Protein AF-A0A7S2C6U9-F1 (afdb_monomer_lite)

Foldseek 3Di:
DDDDDDDDDPPPPDPDPPQQQWFQFPPRAIERCVDPLVVVLLVQLCVLLVVLVVVLVVQQPDDPPGDRDDPPVSLLVSLLSSLLSSLVSFQAAEQADDPVQVPPPDDDDDDDDPDDVVNGRDSPDPPVQDDDRYLSSNRHHHYDHQRSVQRSSCVSCVVCCVVSQWFWFWWAAPVNRHIWIWIQHPPVRWIFTQGRNQQNVVCVVDPPHRSSVNRGPTPCRLLPPDDCPDPDDDHPDIDGPDPDTRDRDRDDPPPDDPDDD

Structure (mmCIF, N/CA/C/O backbone):
data_AF-A0A7S2C6U9-F1
#
_entry.id   AF-A0A7S2C6U9-F1
#
loop_
_atom_site.group_PDB
_atom_site.id
_atom_site.type_symbol
_atom_site.label_atom_id
_atom_site.label_alt_id
_atom_site.label_comp_id
_atom_site.label_asym_id
_atom_site.label_entity_id
_atom_site.label_seq_id
_atom_site.pdbx_PDB_ins_code
_atom_site.Cartn_x
_atom_site.Cartn_y
_atom_site.Cartn_z
_atom_site.occupancy
_atom_site.B_iso_or_equiv
_atom_site.auth_seq_id
_atom_site.auth_comp_id
_atom_site.auth_asym_id
_atom_site.auth_atom_id
_atom_site.pdbx_PDB_model_num
ATOM 1 N N . GLY A 1 1 ? -32.835 -46.481 -51.415 1.00 43.47 1 GLY A N 1
ATOM 2 C CA . GLY A 1 1 ? -33.484 -45.190 -51.124 1.00 43.47 1 GLY A CA 1
ATOM 3 C C . GLY A 1 1 ? -32.936 -44.686 -49.814 1.00 43.47 1 GLY A C 1
ATOM 4 O O . GLY A 1 1 ? -33.051 -45.399 -48.829 1.00 43.47 1 GLY A O 1
ATOM 5 N N . ALA A 1 2 ? -32.237 -43.553 -49.842 1.00 39.59 2 ALA A N 1
ATOM 6 C CA . ALA A 1 2 ? -31.520 -42.984 -48.706 1.00 39.59 2 ALA A CA 1
ATOM 7 C C . ALA A 1 2 ? -32.486 -42.375 -47.675 1.00 39.59 2 ALA A C 1
ATOM 9 O O . ALA A 1 2 ? -33.413 -41.658 -48.048 1.00 39.59 2 ALA A O 1
ATOM 10 N N . GLY A 1 3 ? -32.261 -42.677 -46.394 1.00 36.94 3 GLY A N 1
ATOM 11 C CA . GLY A 1 3 ? -32.979 -42.093 -45.263 1.00 36.94 3 GLY A CA 1
ATOM 12 C C . GLY A 1 3 ? -32.295 -40.815 -44.781 1.00 36.94 3 GLY A C 1
ATOM 13 O O . GLY A 1 3 ? -31.098 -40.815 -44.503 1.00 36.94 3 GLY A O 1
ATOM 14 N N . ALA A 1 4 ? -33.064 -39.732 -44.695 1.00 43.06 4 ALA A N 1
ATOM 15 C CA . ALA A 1 4 ? -32.639 -38.446 -44.163 1.00 43.06 4 ALA A CA 1
ATOM 16 C C . ALA A 1 4 ? -32.676 -38.469 -42.625 1.00 43.06 4 ALA A C 1
ATOM 18 O O . ALA A 1 4 ? -33.746 -38.530 -42.023 1.00 43.06 4 ALA A O 1
ATOM 19 N N . GLY A 1 5 ? -31.502 -38.423 -41.991 1.00 40.38 5 GLY A N 1
ATOM 20 C CA . GLY A 1 5 ? -31.351 -38.177 -40.558 1.00 40.38 5 GLY A CA 1
ATOM 21 C C . GLY A 1 5 ? -31.143 -36.687 -40.305 1.00 40.38 5 GLY A C 1
ATOM 22 O O . GLY A 1 5 ? -30.096 -36.143 -40.647 1.00 40.38 5 GLY A O 1
ATOM 23 N N . ALA A 1 6 ? -32.140 -36.023 -39.723 1.00 43.72 6 ALA A N 1
ATOM 24 C CA . ALA A 1 6 ? -32.039 -34.639 -39.278 1.00 43.72 6 ALA A CA 1
ATOM 25 C C . ALA A 1 6 ? -31.134 -34.561 -38.035 1.00 43.72 6 ALA A C 1
ATOM 27 O O . ALA A 1 6 ? -31.508 -34.995 -36.946 1.00 43.72 6 ALA A O 1
ATOM 28 N N . GLY A 1 7 ? -29.925 -34.028 -38.213 1.00 41.66 7 GLY A N 1
ATOM 29 C CA . GLY A 1 7 ? -28.995 -33.739 -37.128 1.00 41.66 7 GLY A CA 1
ATOM 30 C C . GLY A 1 7 ? -29.477 -32.547 -36.304 1.00 41.66 7 GLY A C 1
ATOM 31 O O . GLY A 1 7 ? -29.535 -31.422 -36.794 1.00 41.66 7 GLY A O 1
ATOM 32 N N . VAL A 1 8 ? -29.810 -32.793 -35.038 1.00 45.44 8 VAL A N 1
ATOM 33 C CA . VAL A 1 8 ? -30.068 -31.748 -34.044 1.00 45.44 8 VAL A CA 1
ATOM 34 C C . VAL A 1 8 ? -28.729 -31.112 -33.672 1.00 45.44 8 VAL A C 1
ATOM 36 O O . VAL A 1 8 ? -27.960 -31.658 -32.882 1.00 45.44 8 VAL A O 1
ATOM 39 N N . GLY A 1 9 ? -28.438 -29.955 -34.266 1.00 42.75 9 GLY A N 1
ATOM 40 C CA . GLY A 1 9 ? -27.316 -29.109 -33.879 1.00 42.75 9 GLY A CA 1
ATOM 41 C C . GLY A 1 9 ? -27.525 -28.574 -32.464 1.00 42.75 9 GLY A C 1
ATOM 42 O O . GLY A 1 9 ? -28.286 -27.633 -32.249 1.00 42.75 9 GLY A O 1
ATOM 43 N N . ARG A 1 10 ? -26.847 -29.172 -31.480 1.00 45.75 10 ARG A N 1
ATOM 44 C CA . ARG A 1 10 ? -26.672 -28.566 -30.157 1.00 45.75 10 ARG A CA 1
ATOM 45 C C . ARG A 1 10 ? -25.744 -27.364 -30.309 1.00 45.75 10 ARG A C 1
ATOM 47 O O . ARG A 1 10 ? -24.528 -27.502 -30.257 1.00 45.75 10 ARG A O 1
ATOM 54 N N . SER A 1 11 ? -26.335 -26.189 -30.497 1.00 47.66 11 SER A N 1
ATOM 55 C CA . SER A 1 11 ? -25.640 -24.920 -30.313 1.00 47.66 11 SER A CA 1
ATOM 56 C C . SER A 1 11 ? -25.254 -24.825 -28.838 1.00 47.66 11 SER A C 1
ATOM 58 O O . SER A 1 11 ? -26.116 -24.644 -27.975 1.00 47.66 11 SER A O 1
ATOM 60 N N . SER A 1 12 ? -23.971 -25.015 -28.531 1.00 49.53 12 SER A N 1
ATOM 61 C CA . SER A 1 12 ? -23.402 -24.748 -27.213 1.00 49.53 12 SER A CA 1
ATOM 62 C C . SER A 1 12 ? -23.520 -23.251 -26.948 1.00 49.53 12 SER A C 1
ATOM 64 O O . SER A 1 12 ? -22.661 -22.464 -27.339 1.00 49.53 12 SER A O 1
ATOM 66 N N . LYS A 1 13 ? -24.643 -22.852 -26.347 1.00 49.12 13 LYS A N 1
ATOM 67 C CA . LYS A 1 13 ? -24.849 -21.521 -25.783 1.00 49.12 13 LYS A CA 1
ATOM 68 C C . LYS A 1 13 ? -23.707 -21.304 -24.791 1.00 49.12 13 LYS A C 1
ATOM 70 O O . LYS A 1 13 ? -23.636 -22.019 -23.792 1.00 49.12 13 LYS A O 1
ATOM 75 N N . GLY A 1 14 ? -22.778 -20.421 -25.156 1.00 48.50 14 GLY A N 1
ATOM 76 C CA . GLY A 1 14 ? -21.582 -20.122 -24.380 1.00 48.50 14 GLY A CA 1
ATOM 77 C C . GLY A 1 14 ? -21.959 -19.880 -22.928 1.00 48.50 14 GLY A C 1
ATOM 78 O O . GLY A 1 14 ? -22.879 -19.111 -22.645 1.00 48.50 14 GLY A O 1
ATOM 79 N N . MET A 1 15 ? -21.289 -20.593 -22.022 1.00 47.38 15 MET A N 1
ATOM 80 C CA . MET A 1 15 ? -21.273 -20.231 -20.611 1.00 47.38 15 MET A CA 1
ATOM 81 C C . MET A 1 15 ? -20.907 -18.752 -20.559 1.00 47.38 15 MET A C 1
ATOM 83 O O . MET A 1 15 ? -19.855 -18.378 -21.075 1.00 47.38 15 MET A O 1
ATOM 87 N N . GLY A 1 16 ? -21.834 -17.935 -20.051 1.00 49.06 16 GLY A N 1
ATOM 88 C CA . GLY A 1 16 ? -21.691 -16.488 -20.000 1.00 49.06 16 GLY A CA 1
ATOM 89 C C . GLY A 1 16 ? -20.312 -16.136 -19.473 1.00 49.06 16 GLY A C 1
ATOM 90 O O . GLY A 1 16 ? -19.909 -16.632 -18.418 1.00 49.06 16 GLY A O 1
ATOM 91 N N . GLN A 1 17 ? -19.578 -15.341 -20.248 1.00 54.25 17 GLN A N 1
ATOM 92 C CA . GLN A 1 17 ? -18.396 -14.662 -19.757 1.00 54.25 17 GLN A CA 1
ATOM 93 C C . GLN A 1 17 ? -18.889 -13.787 -18.608 1.00 54.25 17 GLN A C 1
ATOM 95 O O . GLN A 1 17 ? -19.481 -12.740 -18.826 1.00 54.25 17 GLN A O 1
ATOM 100 N N . SER A 1 18 ? -18.752 -14.292 -17.383 1.00 58.59 18 SER A N 1
ATOM 101 C CA . SER A 1 18 ? -18.741 -13.454 -16.194 1.00 58.59 18 SER A CA 1
ATOM 102 C C . SER A 1 18 ? -17.762 -12.338 -16.509 1.00 58.59 18 SER A C 1
ATOM 104 O O . SER A 1 18 ? -16.586 -12.641 -16.734 1.00 58.59 18 SER A O 1
ATOM 106 N N . GLU A 1 19 ? -18.251 -11.101 -16.599 1.00 65.50 19 GLU A N 1
ATOM 107 C CA . GLU A 1 19 ? -17.406 -9.916 -16.711 1.00 65.50 19 GLU A CA 1
ATOM 108 C C . GLU A 1 19 ? -16.300 -10.071 -15.665 1.00 65.50 19 GLU A C 1
ATOM 110 O O . GLU A 1 19 ? -16.567 -10.298 -14.480 1.00 65.50 19 GLU A O 1
ATOM 115 N N . ARG A 1 20 ? -15.048 -10.135 -16.123 1.00 72.38 20 ARG A N 1
ATOM 116 C CA . ARG A 1 20 ? -13.919 -10.222 -15.201 1.00 72.38 20 ARG A CA 1
ATOM 117 C C . ARG A 1 20 ? -13.846 -8.871 -14.513 1.00 72.38 20 ARG A C 1
ATOM 119 O O . ARG A 1 20 ? -13.705 -7.863 -15.186 1.00 72.38 20 ARG A O 1
ATOM 126 N N . GLU A 1 21 ? -13.946 -8.836 -13.194 1.00 81.06 21 GLU A N 1
ATOM 127 C CA . GLU A 1 21 ? -13.714 -7.602 -12.449 1.00 81.06 21 GLU A CA 1
ATOM 128 C C . GLU A 1 21 ? -12.203 -7.342 -12.396 1.00 81.06 21 GLU A C 1
ATOM 130 O O . GLU A 1 21 ? -11.457 -8.043 -11.705 1.00 81.06 21 GLU A O 1
ATOM 135 N N . VAL A 1 22 ? -11.740 -6.352 -13.161 1.00 88.06 22 VAL A N 1
ATOM 136 C CA . VAL A 1 22 ? -10.345 -5.899 -13.161 1.00 88.06 22 VAL A CA 1
ATOM 137 C C . VAL A 1 22 ? -10.284 -4.535 -12.492 1.00 88.06 22 VAL A C 1
ATOM 139 O O . VAL A 1 22 ? -10.970 -3.601 -12.893 1.00 88.06 22 VAL A O 1
ATOM 142 N N . LEU A 1 23 ? -9.446 -4.407 -11.465 1.00 89.56 23 LEU A N 1
ATOM 143 C CA . LEU A 1 23 ? -9.174 -3.119 -10.839 1.00 89.56 23 LEU A CA 1
ATOM 144 C C . LEU A 1 23 ? -8.134 -2.366 -11.673 1.00 89.56 23 LEU A C 1
ATOM 146 O O . LEU A 1 23 ? -6.997 -2.823 -11.807 1.00 89.56 23 LEU A O 1
ATOM 150 N N . HIS A 1 24 ? -8.524 -1.207 -12.197 1.00 89.25 24 HIS A N 1
ATOM 151 C CA . HIS A 1 24 ? -7.627 -0.277 -12.873 1.00 89.25 24 HIS A CA 1
ATOM 152 C C . HIS A 1 24 ? -7.017 0.678 -11.846 1.00 89.25 24 HIS A C 1
ATOM 154 O O . HIS A 1 24 ? -7.718 1.342 -11.085 1.00 89.25 24 HIS A O 1
ATOM 160 N N . LEU A 1 25 ? -5.693 0.706 -11.814 1.00 90.50 25 LEU A N 1
ATOM 161 C CA . LEU A 1 25 ? -4.882 1.508 -10.913 1.00 90.50 25 LEU A CA 1
ATOM 162 C C . LEU A 1 25 ? -4.157 2.589 -11.725 1.00 90.50 25 LEU A C 1
ATOM 164 O O . LEU A 1 25 ? -4.149 2.581 -12.958 1.00 90.50 25 LEU A O 1
ATOM 168 N N . GLU A 1 26 ? -3.512 3.516 -11.023 1.00 87.38 26 GLU A N 1
ATOM 169 C CA . GLU A 1 26 ? -2.694 4.547 -11.663 1.00 87.38 26 GLU A CA 1
ATOM 170 C C . GLU A 1 26 ? -1.563 3.938 -12.507 1.00 87.38 26 GLU A C 1
ATOM 172 O O . GLU A 1 26 ? -1.123 2.808 -12.259 1.00 87.38 26 GLU A O 1
ATOM 177 N N . ASP A 1 27 ? -1.069 4.710 -13.480 1.00 84.12 27 ASP A N 1
ATOM 178 C CA . ASP A 1 27 ? -0.007 4.304 -14.424 1.00 84.12 27 ASP A CA 1
ATOM 179 C C . ASP A 1 27 ? -0.418 3.136 -15.349 1.00 84.12 27 ASP A C 1
ATOM 181 O O . ASP A 1 27 ? 0.421 2.412 -15.881 1.00 84.12 27 ASP A O 1
ATOM 185 N N . GLY A 1 28 ? -1.730 2.929 -15.529 1.00 88.38 28 GLY A N 1
ATOM 186 C CA . GLY A 1 28 ? -2.282 1.867 -16.375 1.00 88.38 28 GLY A CA 1
ATOM 187 C C . GLY A 1 28 ? -2.118 0.460 -15.799 1.00 88.38 28 GLY A C 1
ATOM 188 O O . GLY A 1 28 ? -2.344 -0.512 -16.514 1.00 88.38 28 GLY A O 1
ATOM 189 N N . ILE A 1 29 ? -1.731 0.343 -14.525 1.00 93.44 29 ILE A N 1
ATOM 190 C CA . ILE A 1 29 ? -1.573 -0.935 -13.833 1.00 93.44 29 ILE A CA 1
ATOM 191 C C . ILE A 1 29 ? -2.945 -1.572 -13.597 1.00 93.44 29 ILE A C 1
ATOM 193 O O . ILE A 1 29 ? -3.901 -0.908 -13.206 1.00 93.44 29 ILE A O 1
ATOM 197 N N . LYS A 1 30 ? -3.042 -2.882 -13.808 1.00 94.25 30 LYS A N 1
ATOM 198 C CA . LYS A 1 30 ? -4.277 -3.659 -13.712 1.00 94.25 30 LYS A CA 1
ATOM 199 C C . LYS A 1 30 ? -4.114 -4.790 -12.709 1.00 94.25 30 LYS A C 1
ATOM 201 O O . LYS A 1 30 ? -3.086 -5.470 -12.674 1.00 94.25 30 LYS A O 1
ATOM 206 N N . LEU A 1 31 ? -5.149 -5.025 -11.910 1.00 95.00 31 LEU A N 1
ATOM 207 C CA . LEU A 1 31 ? -5.221 -6.154 -10.988 1.00 95.00 31 LEU A CA 1
ATOM 208 C C . LEU A 1 31 ? -6.495 -6.962 -11.243 1.00 95.00 31 LEU A C 1
ATOM 210 O O . LEU A 1 31 ? -7.589 -6.569 -10.848 1.00 95.00 31 LEU A O 1
ATOM 214 N N . ASP A 1 32 ? -6.334 -8.117 -11.888 1.00 94.00 32 ASP A N 1
ATOM 215 C CA . ASP A 1 32 ? -7.390 -9.119 -12.042 1.00 94.00 32 ASP A CA 1
ATOM 216 C C . ASP A 1 32 ? -7.413 -10.039 -10.812 1.00 94.00 32 ASP A C 1
ATOM 218 O O . ASP A 1 32 ? -6.590 -10.958 -10.687 1.00 94.00 32 ASP A O 1
ATOM 222 N N . TYR A 1 33 ? -8.373 -9.816 -9.909 1.00 94.00 33 TYR A N 1
ATOM 223 C CA . TYR A 1 33 ? -8.550 -10.637 -8.705 1.00 94.00 33 TYR A CA 1
ATOM 224 C C . TYR A 1 33 ? -9.009 -12.069 -9.000 1.00 94.00 33 TYR A C 1
ATOM 226 O O . TYR A 1 33 ? -8.907 -12.930 -8.125 1.00 94.00 33 TYR A O 1
ATOM 234 N N . SER A 1 34 ? -9.485 -12.367 -10.213 1.00 93.19 34 SER A N 1
ATOM 235 C CA . SER A 1 34 ? -9.817 -13.735 -10.620 1.00 93.19 34 SER A CA 1
ATOM 236 C C . SER A 1 34 ? -8.570 -14.552 -10.988 1.00 93.19 34 SER A C 1
ATOM 238 O O . SER A 1 34 ? -8.585 -15.792 -10.924 1.00 93.19 34 SER A O 1
ATOM 240 N N . SER A 1 35 ? -7.454 -13.882 -11.303 1.00 95.06 35 SER A N 1
ATOM 241 C CA . SER A 1 35 ? -6.209 -14.552 -11.671 1.00 95.06 35 SER A CA 1
ATOM 242 C C . SER A 1 35 ? -5.687 -15.433 -10.517 1.00 95.06 35 SER A C 1
ATOM 244 O O . SER A 1 35 ? -5.765 -15.060 -9.340 1.00 95.06 35 SER A O 1
ATOM 246 N N . PRO A 1 36 ? -5.153 -16.642 -10.793 1.00 96.75 36 PRO A N 1
ATOM 247 C CA . PRO A 1 36 ? -4.578 -17.495 -9.748 1.00 96.75 36 PRO A CA 1
ATOM 248 C C . PRO A 1 36 ? -3.475 -16.800 -8.939 1.00 96.75 36 PRO A C 1
ATOM 250 O O . PRO A 1 36 ? -3.374 -17.011 -7.732 1.00 96.75 36 PRO A O 1
ATOM 253 N N . LEU A 1 37 ? -2.684 -15.947 -9.593 1.00 96.75 37 LEU A N 1
ATOM 254 C CA . LEU A 1 37 ? -1.572 -15.238 -8.970 1.00 96.75 37 LEU A CA 1
ATOM 255 C C . LEU A 1 37 ? -2.052 -14.155 -7.998 1.00 96.75 37 LEU A C 1
ATOM 257 O O . LEU A 1 37 ? -1.587 -14.120 -6.857 1.00 96.75 37 LEU A O 1
ATOM 261 N N . ALA A 1 38 ? -3.026 -13.330 -8.408 1.00 96.81 38 ALA A N 1
ATOM 262 C CA . ALA A 1 38 ? -3.624 -12.331 -7.525 1.00 96.81 38 ALA A CA 1
ATOM 263 C C . ALA A 1 38 ? -4.275 -12.994 -6.310 1.00 96.81 38 ALA A C 1
ATOM 265 O O . ALA A 1 38 ? -4.024 -12.575 -5.185 1.00 96.81 38 ALA A O 1
ATOM 266 N N . ARG A 1 39 ? -5.034 -14.083 -6.507 1.00 97.38 39 ARG A N 1
ATOM 267 C CA . ARG A 1 39 ? -5.657 -14.830 -5.398 1.00 97.38 39 ARG A CA 1
ATOM 268 C C . ARG A 1 39 ? -4.632 -15.404 -4.432 1.00 97.38 39 ARG A C 1
ATOM 270 O O . ARG A 1 39 ? -4.820 -15.300 -3.223 1.00 97.38 39 ARG A O 1
ATOM 277 N N . ALA A 1 40 ? -3.542 -15.974 -4.944 1.00 98.25 40 ALA A N 1
ATOM 278 C CA . ALA A 1 40 ? -2.468 -16.485 -4.101 1.00 98.25 40 ALA A CA 1
ATOM 279 C C . ALA A 1 40 ? -1.834 -15.368 -3.255 1.00 98.25 40 ALA A C 1
ATOM 281 O O . ALA A 1 40 ? -1.609 -15.559 -2.060 1.00 98.25 40 ALA A O 1
ATOM 282 N N . LYS A 1 41 ? -1.598 -14.187 -3.841 1.00 98.06 41 LYS A N 1
ATOM 283 C CA . LYS A 1 41 ? -1.059 -13.032 -3.112 1.00 98.06 41 LYS A CA 1
ATOM 284 C C . LYS A 1 41 ? -2.052 -12.422 -2.126 1.00 98.06 41 LYS A C 1
ATOM 286 O O . LYS A 1 41 ? -1.676 -12.161 -0.988 1.00 98.06 41 LYS A O 1
ATOM 291 N N . MET A 1 42 ? -3.321 -12.296 -2.500 1.00 98.06 42 MET A N 1
ATOM 292 C CA . MET A 1 42 ? -4.385 -11.866 -1.592 1.00 98.06 42 MET A CA 1
ATOM 293 C C . MET A 1 42 ? -4.535 -12.810 -0.398 1.00 98.06 42 MET A C 1
ATOM 295 O O . MET A 1 42 ? -4.695 -12.343 0.726 1.00 98.06 42 MET A O 1
ATOM 299 N N . LEU A 1 43 ? -4.419 -14.126 -0.611 1.00 98.44 43 LEU A N 1
ATOM 300 C CA . LEU A 1 43 ? -4.431 -15.107 0.472 1.00 98.44 43 LEU A CA 1
ATOM 301 C C . LEU A 1 43 ? -3.235 -14.925 1.417 1.00 98.44 43 LEU A C 1
ATOM 303 O O . LEU A 1 43 ? -3.418 -14.974 2.630 1.00 98.44 43 LEU A O 1
ATOM 307 N N . GLN A 1 44 ? -2.031 -14.677 0.887 1.00 98.56 44 GLN A N 1
ATOM 308 C CA . GLN A 1 44 ? -0.860 -14.357 1.716 1.00 98.56 44 GLN A CA 1
ATOM 309 C C . GLN A 1 44 ? -1.115 -13.114 2.581 1.00 98.56 44 GLN A C 1
ATOM 311 O O . GLN A 1 44 ? -0.892 -13.168 3.789 1.00 98.56 44 GLN A O 1
ATOM 316 N N . CYS A 1 45 ? -1.646 -12.038 1.988 1.00 98.50 45 CYS A N 1
ATOM 317 C CA . CYS A 1 45 ? -2.018 -10.825 2.719 1.00 98.50 45 CYS A CA 1
ATOM 318 C C . CYS A 1 45 ? -3.070 -11.109 3.802 1.00 98.50 45 CYS A C 1
ATOM 320 O O . CYS A 1 45 ? -2.899 -10.698 4.946 1.00 98.50 45 CYS A O 1
ATOM 322 N N . ALA A 1 46 ? -4.130 -11.852 3.474 1.00 98.19 46 ALA A N 1
ATOM 323 C CA . ALA A 1 46 ? -5.204 -12.171 4.412 1.00 98.19 46 ALA A CA 1
ATOM 324 C C . ALA A 1 46 ? -4.702 -12.989 5.613 1.00 98.19 46 ALA A C 1
ATOM 326 O O . ALA A 1 46 ? -5.050 -12.682 6.751 1.00 98.19 46 ALA A O 1
ATOM 327 N N . LEU A 1 47 ? -3.838 -13.982 5.375 1.00 98.44 47 LEU A N 1
ATOM 328 C CA . LEU A 1 47 ? -3.215 -14.774 6.440 1.00 98.44 47 LEU A CA 1
ATOM 329 C C . LEU A 1 47 ? -2.300 -13.927 7.336 1.00 98.44 47 LEU A C 1
ATOM 331 O O . LEU A 1 47 ? -2.234 -14.175 8.537 1.00 98.44 47 LEU A O 1
ATOM 335 N N . ALA A 1 48 ? -1.613 -12.929 6.775 1.00 98.25 48 ALA A N 1
ATOM 336 C CA . ALA A 1 48 ? -0.756 -12.026 7.540 1.00 98.25 48 ALA A CA 1
ATOM 337 C C . ALA A 1 48 ? -1.555 -10.997 8.363 1.00 98.25 48 ALA A C 1
ATOM 339 O O . ALA A 1 48 ? -1.144 -10.637 9.465 1.00 98.25 48 ALA A O 1
ATOM 340 N N . VAL A 1 49 ? -2.697 -10.536 7.846 1.00 97.62 49 VAL A N 1
ATOM 341 C CA . VAL A 1 49 ? -3.569 -9.549 8.504 1.00 97.62 49 VAL A CA 1
ATOM 342 C C . VAL A 1 49 ? -4.486 -10.187 9.553 1.00 97.62 49 VAL A C 1
ATOM 344 O O . VAL A 1 49 ? -4.775 -9.551 10.564 1.00 97.62 49 VAL A O 1
ATOM 347 N N . GLY A 1 50 ? -4.915 -11.439 9.361 1.00 96.69 50 GLY A N 1
ATOM 348 C CA . GLY A 1 50 ? -5.861 -12.139 10.243 1.00 96.69 50 GLY A CA 1
ATOM 349 C C . GLY A 1 50 ? -5.544 -12.028 11.744 1.00 96.69 50 GLY A C 1
ATOM 350 O O . GLY A 1 50 ? -6.382 -11.516 12.487 1.00 96.69 50 GLY A O 1
ATOM 351 N N . PRO A 1 51 ? -4.330 -12.391 12.202 1.00 96.56 51 PRO A N 1
ATOM 352 C CA . PRO A 1 51 ? -3.960 -12.293 13.618 1.00 96.56 51 PRO A CA 1
ATOM 353 C C . PRO A 1 51 ? -4.010 -10.865 14.187 1.00 96.56 51 PRO A C 1
ATOM 355 O O . PRO A 1 51 ? -4.280 -10.670 15.372 1.00 96.56 51 PRO A O 1
ATOM 358 N N . LEU A 1 52 ? -3.765 -9.848 13.353 1.00 95.00 52 LEU A N 1
ATOM 359 C CA . LEU A 1 52 ? -3.832 -8.442 13.764 1.00 95.00 52 LEU A CA 1
ATOM 360 C C . LEU A 1 52 ? -5.284 -8.011 14.006 1.00 95.00 52 LEU A C 1
ATOM 362 O O . LEU A 1 52 ? -5.570 -7.314 14.978 1.00 95.00 52 LEU A O 1
ATOM 366 N N . LEU A 1 53 ? -6.208 -8.472 13.161 1.00 90.38 53 LEU A N 1
ATOM 367 C CA . LEU A 1 53 ? -7.641 -8.232 13.332 1.00 90.38 53 LEU A CA 1
ATOM 368 C C . LEU A 1 53 ? -8.211 -8.975 14.545 1.00 90.38 53 LEU A C 1
ATOM 370 O O . LEU A 1 53 ? -9.028 -8.418 15.271 1.00 90.38 53 LEU A O 1
ATOM 374 N N . GLU A 1 54 ? -7.756 -10.198 14.814 1.00 90.19 54 GLU A N 1
ATOM 375 C CA . GLU A 1 54 ? -8.127 -10.920 16.039 1.00 90.19 54 GLU A CA 1
ATOM 376 C C . GLU A 1 54 ? -7.664 -10.168 17.293 1.00 90.19 54 GLU A C 1
ATOM 378 O O . GLU A 1 54 ? -8.431 -10.006 18.244 1.00 90.19 54 GLU A O 1
ATOM 383 N N . SER A 1 55 ? -6.439 -9.628 17.274 1.00 85.25 55 SER A N 1
ATOM 384 C CA . SER A 1 55 ? -5.949 -8.760 18.349 1.00 85.25 55 SER A CA 1
ATOM 385 C C . SER A 1 55 ? -6.829 -7.521 18.530 1.00 85.25 55 SER A C 1
ATOM 387 O O . SER A 1 55 ? -7.035 -7.086 19.663 1.00 85.25 55 SER A O 1
ATOM 389 N N . LEU A 1 56 ? -7.368 -6.965 17.441 1.00 80.19 56 LEU A N 1
ATOM 390 C CA . LEU A 1 56 ? -8.288 -5.832 17.499 1.00 80.19 56 LEU A CA 1
ATOM 391 C C . LEU A 1 56 ? -9.571 -6.194 18.247 1.00 80.19 56 LEU A C 1
ATOM 393 O O . LEU A 1 56 ? -9.965 -5.486 19.167 1.00 80.19 56 LEU A O 1
ATOM 397 N N . ILE A 1 57 ? -10.192 -7.314 17.871 1.00 81.25 57 ILE A N 1
ATOM 398 C CA . ILE A 1 57 ? -11.437 -7.799 18.476 1.00 81.25 57 ILE A CA 1
ATOM 399 C C . ILE A 1 57 ? -11.249 -8.002 19.982 1.00 81.25 57 ILE A C 1
ATOM 401 O O . ILE A 1 57 ? -12.098 -7.583 20.762 1.00 81.25 57 ILE A O 1
ATOM 405 N N . ASN A 1 58 ? -10.106 -8.556 20.391 1.00 75.88 58 ASN A N 1
ATOM 406 C CA . ASN A 1 58 ? -9.777 -8.753 21.804 1.00 75.88 58 ASN A CA 1
ATOM 407 C C . ASN A 1 58 ? -9.516 -7.436 22.559 1.00 75.88 58 ASN A C 1
ATOM 409 O O . ASN A 1 58 ? -9.674 -7.390 23.773 1.00 75.88 58 ASN A O 1
ATOM 413 N N . THR A 1 59 ? -9.105 -6.377 21.855 1.00 68.25 59 THR A N 1
ATOM 414 C CA . THR A 1 59 ? -8.842 -5.048 22.439 1.00 68.25 59 THR A CA 1
ATOM 415 C C . THR A 1 59 ? -10.122 -4.226 22.592 1.00 68.25 59 THR A C 1
ATOM 417 O O . THR A 1 59 ? -10.181 -3.325 23.426 1.00 68.25 59 THR A O 1
ATOM 420 N N . LEU A 1 60 ? -11.173 -4.542 21.828 1.00 71.38 60 LEU A N 1
ATOM 421 C CA . LEU A 1 60 ? -12.500 -3.924 21.926 1.00 71.38 60 LEU A CA 1
ATOM 422 C C . LEU A 1 60 ? -13.275 -4.411 23.165 1.00 71.38 60 LEU A C 1
ATOM 424 O O . LEU A 1 60 ? -14.473 -4.660 23.073 1.00 71.38 60 LEU A O 1
ATOM 428 N N . ASP A 1 61 ? -12.582 -4.528 24.302 1.00 56.66 61 ASP A N 1
ATOM 429 C CA . ASP A 1 61 ? -12.988 -5.116 25.583 1.00 56.66 61 ASP A CA 1
ATOM 430 C C . ASP A 1 61 ? -14.169 -4.356 26.219 1.00 56.66 61 ASP A C 1
ATOM 432 O O . ASP A 1 61 ? -14.068 -3.595 27.183 1.00 56.66 61 ASP A O 1
ATOM 436 N N . GLY A 1 62 ? -15.326 -4.534 25.599 1.00 55.53 62 GLY A N 1
ATOM 437 C CA . GLY A 1 62 ? -16.640 -4.277 26.127 1.00 55.53 62 GLY A CA 1
ATOM 438 C C . GLY A 1 62 ? -17.397 -5.586 26.019 1.00 55.53 62 GLY A C 1
ATOM 439 O O . GLY A 1 62 ? -17.542 -6.152 24.935 1.00 55.53 62 GLY A O 1
ATOM 440 N N . THR A 1 63 ? -17.924 -6.066 27.142 1.00 52.62 63 THR A N 1
ATOM 441 C CA . THR A 1 63 ? -19.085 -6.959 27.112 1.00 52.62 63 THR A CA 1
ATOM 442 C C . THR A 1 63 ? -20.081 -6.400 26.094 1.00 52.62 63 THR A C 1
ATOM 444 O O . THR A 1 63 ? -20.258 -5.182 26.068 1.00 52.62 63 THR A O 1
ATOM 447 N N . LEU A 1 64 ? -20.750 -7.244 25.300 1.00 57.34 64 LEU A N 1
ATOM 448 C CA . LEU A 1 64 ? -21.789 -6.822 24.337 1.00 57.34 64 LEU A CA 1
ATOM 449 C C . LEU A 1 64 ? -22.836 -5.855 24.944 1.00 57.34 64 LEU A C 1
ATOM 451 O O . LEU A 1 64 ? -23.509 -5.139 24.210 1.00 57.34 64 LEU A O 1
ATOM 455 N N . ASP A 1 65 ? -22.918 -5.805 26.276 1.00 65.75 65 ASP A N 1
ATOM 456 C CA . ASP A 1 65 ? -23.831 -4.996 27.078 1.00 65.75 65 ASP A CA 1
ATOM 457 C C . ASP A 1 65 ? -23.228 -3.690 27.663 1.00 65.75 65 ASP A C 1
ATOM 459 O O . ASP A 1 65 ? -23.910 -2.971 28.393 1.00 65.75 65 ASP A O 1
ATOM 463 N N . GLY A 1 66 ? -21.956 -3.366 27.389 1.00 65.31 66 GLY A N 1
ATOM 464 C CA . GLY A 1 66 ? -21.253 -2.186 27.918 1.00 65.31 66 GLY A CA 1
ATOM 465 C C . GLY A 1 66 ? -20.958 -1.113 26.857 1.00 65.31 66 GLY A C 1
ATOM 466 O O . GLY A 1 66 ? -20.916 -1.416 25.666 1.00 65.31 66 GLY A O 1
ATOM 467 N N . PRO A 1 67 ? -20.724 0.157 27.249 1.00 66.19 67 PRO A N 1
ATOM 468 C CA . PRO A 1 67 ? -20.312 1.188 26.303 1.00 66.19 67 PRO A CA 1
ATOM 469 C C . PRO A 1 67 ? -18.939 0.837 25.722 1.00 66.19 67 PRO A C 1
ATOM 471 O O . PRO A 1 67 ? -17.948 0.776 26.452 1.00 66.19 67 PRO A O 1
ATOM 474 N N . LEU A 1 68 ? -18.892 0.621 24.407 1.00 70.19 68 LEU A N 1
ATOM 475 C CA . LEU A 1 68 ? -17.673 0.290 23.675 1.00 70.19 68 LEU A CA 1
ATOM 476 C C . LEU A 1 68 ? -16.631 1.402 23.885 1.00 70.19 68 LEU A C 1
ATOM 478 O O . LEU A 1 68 ? -16.814 2.535 23.432 1.00 70.19 68 LEU A O 1
ATOM 482 N N . ARG A 1 69 ? -15.539 1.100 24.592 1.00 73.69 69 ARG A N 1
ATOM 483 C CA . ARG A 1 69 ? -14.389 2.002 24.715 1.00 73.69 69 ARG A CA 1
ATOM 484 C C . ARG A 1 69 ? -13.361 1.617 23.664 1.00 73.69 69 ARG A C 1
ATOM 486 O O . ARG A 1 69 ? -12.609 0.671 23.849 1.00 73.69 69 ARG A O 1
ATOM 493 N N . LEU A 1 70 ? -13.344 2.356 22.560 1.00 78.56 70 LEU A N 1
ATOM 494 C CA . LEU A 1 70 ? -12.297 2.226 21.552 1.00 78.56 70 LEU A CA 1
ATOM 495 C C . LEU A 1 70 ? -11.046 2.979 22.011 1.00 78.56 70 LEU A C 1
ATOM 497 O O . LEU A 1 70 ? -11.042 4.210 22.055 1.00 78.56 70 LEU A O 1
ATOM 501 N N . ASP A 1 71 ? -9.979 2.244 22.323 1.00 87.25 71 ASP A N 1
ATOM 502 C CA . ASP A 1 71 ? -8.637 2.822 22.345 1.00 87.25 71 ASP A CA 1
ATOM 503 C C . ASP A 1 71 ? -8.204 3.118 20.905 1.00 87.25 71 ASP A C 1
ATOM 505 O O . ASP A 1 71 ? -7.776 2.237 20.156 1.00 87.25 71 ASP A O 1
ATOM 509 N N . MET A 1 72 ? -8.344 4.383 20.517 1.00 90.06 72 MET A N 1
ATOM 510 C CA . MET A 1 72 ? -7.996 4.855 19.180 1.00 90.06 72 MET A CA 1
ATOM 511 C C . MET A 1 72 ? -6.510 4.669 18.864 1.00 90.06 72 MET A C 1
ATOM 513 O O . MET A 1 72 ? -6.170 4.369 17.724 1.00 90.06 72 MET A O 1
ATOM 517 N N . THR A 1 73 ? -5.633 4.776 19.868 1.00 90.44 73 THR A N 1
ATOM 518 C CA . THR A 1 73 ? -4.186 4.603 19.677 1.00 90.44 73 THR A CA 1
ATOM 519 C C . THR A 1 73 ? -3.857 3.146 19.363 1.00 90.44 73 THR A C 1
ATOM 521 O O . THR A 1 73 ? -3.133 2.863 18.408 1.00 90.44 73 THR A O 1
ATOM 524 N N . GLY A 1 74 ? -4.418 2.211 20.138 1.00 90.25 74 GLY A N 1
ATOM 525 C CA . GLY A 1 74 ? -4.272 0.778 19.889 1.00 90.25 74 GLY A CA 1
ATOM 526 C C . GLY A 1 74 ? -4.829 0.366 18.524 1.00 90.25 74 GLY A C 1
ATOM 527 O O . GLY A 1 74 ? -4.164 -0.345 17.770 1.00 90.25 74 GLY A O 1
ATOM 528 N N . LEU A 1 75 ? -6.009 0.877 18.163 1.00 91.44 75 LEU A N 1
ATOM 529 C CA . LEU A 1 75 ? -6.641 0.641 16.863 1.00 91.44 75 LEU A CA 1
ATOM 530 C C . LEU A 1 75 ? -5.764 1.120 15.691 1.00 91.44 75 LEU A C 1
ATOM 532 O O . LEU A 1 75 ? -5.538 0.372 14.738 1.00 91.44 75 LEU A O 1
ATOM 536 N N . ASP A 1 76 ? -5.227 2.336 15.774 1.00 93.75 76 ASP A N 1
ATOM 537 C CA . ASP A 1 76 ? -4.361 2.901 14.735 1.00 93.75 76 ASP A CA 1
ATOM 538 C C . ASP A 1 76 ? -3.013 2.167 14.640 1.00 93.75 76 ASP A C 1
ATOM 540 O O . ASP A 1 76 ? -2.499 1.939 13.542 1.00 93.75 76 ASP A O 1
ATOM 544 N N . SER A 1 77 ? -2.481 1.681 15.765 1.00 93.75 77 SER A N 1
ATOM 545 C CA . SER A 1 77 ? -1.284 0.831 15.785 1.00 93.75 77 SER A CA 1
ATOM 546 C C . SER A 1 77 ? -1.498 -0.513 15.069 1.00 93.75 77 SER A C 1
ATOM 548 O O . SER A 1 77 ? -0.635 -0.964 14.303 1.00 93.75 77 SER A O 1
ATOM 550 N N . VAL A 1 78 ? -2.665 -1.143 15.252 1.00 94.31 78 VAL A N 1
ATOM 551 C CA . VAL A 1 78 ? -3.031 -2.388 14.553 1.00 94.31 78 VAL A CA 1
ATOM 552 C C . VAL A 1 78 ? -3.159 -2.157 13.045 1.00 94.31 78 VAL A C 1
ATOM 554 O O . VAL A 1 78 ? -2.661 -2.959 12.253 1.00 94.31 78 VAL A O 1
ATOM 557 N N . ARG A 1 79 ? -3.757 -1.038 12.628 1.00 95.00 79 ARG A N 1
ATOM 558 C CA . ARG A 1 79 ? -3.883 -0.655 11.210 1.00 95.00 79 ARG A CA 1
ATOM 559 C C . ARG A 1 79 ? -2.539 -0.411 10.545 1.00 95.00 79 ARG A C 1
ATOM 561 O O . ARG A 1 79 ? -2.282 -0.961 9.475 1.00 95.00 79 ARG A O 1
ATOM 568 N N . ALA A 1 80 ? -1.663 0.348 11.200 1.00 96.50 80 ALA A N 1
ATOM 569 C CA . ALA A 1 80 ? -0.287 0.542 10.758 1.00 96.50 80 ALA A CA 1
ATOM 570 C C . ALA A 1 80 ? 0.433 -0.810 10.593 1.00 96.50 80 ALA A C 1
ATOM 572 O O . ALA A 1 80 ? 1.057 -1.082 9.564 1.00 96.50 80 ALA A O 1
ATOM 573 N N . SER A 1 81 ? 0.265 -1.712 11.563 1.00 97.06 81 SER A N 1
ATOM 574 C CA . SER A 1 81 ? 0.830 -3.064 11.501 1.00 97.06 81 SER A CA 1
ATOM 575 C C . SER A 1 81 ? 0.275 -3.882 10.330 1.00 97.06 81 SER A C 1
ATOM 577 O O . SER A 1 81 ? 1.031 -4.615 9.693 1.00 97.06 81 SER A O 1
ATOM 579 N N . ALA A 1 82 ? -1.011 -3.733 9.995 1.00 97.38 82 ALA A N 1
ATOM 580 C CA . ALA A 1 82 ? -1.631 -4.412 8.858 1.00 97.38 82 ALA A CA 1
ATOM 581 C C . ALA A 1 82 ? -1.061 -3.929 7.515 1.00 97.38 82 ALA A C 1
ATOM 583 O O . ALA A 1 82 ? -0.777 -4.751 6.644 1.00 97.38 82 ALA A O 1
ATOM 584 N N . ILE A 1 83 ? -0.803 -2.625 7.369 1.00 97.69 83 ILE A N 1
ATOM 585 C CA . ILE A 1 83 ? -0.136 -2.063 6.182 1.00 97.69 83 ILE A CA 1
ATOM 586 C C . ILE A 1 83 ? 1.260 -2.681 6.012 1.00 97.69 83 ILE A C 1
ATOM 588 O O . ILE A 1 83 ? 1.613 -3.134 4.921 1.00 97.69 83 ILE A O 1
ATOM 592 N N . ILE A 1 84 ? 2.042 -2.761 7.094 1.00 97.88 84 ILE A N 1
ATOM 593 C CA . ILE A 1 84 ? 3.378 -3.378 7.076 1.00 97.88 84 ILE A CA 1
ATOM 594 C C . ILE A 1 84 ? 3.291 -4.877 6.757 1.00 97.88 84 ILE A C 1
ATOM 596 O O . ILE A 1 84 ? 4.095 -5.391 5.977 1.00 97.88 84 ILE A O 1
ATOM 600 N N . ALA A 1 85 ? 2.319 -5.587 7.335 1.00 98.12 85 ALA A N 1
ATOM 601 C CA . ALA A 1 85 ? 2.097 -7.005 7.070 1.00 98.12 85 ALA A CA 1
ATOM 602 C C . ALA A 1 85 ? 1.790 -7.254 5.586 1.00 98.12 85 ALA A C 1
ATOM 604 O O . ALA A 1 85 ? 2.424 -8.112 4.973 1.00 98.12 85 ALA A O 1
ATOM 605 N N . ILE A 1 86 ? 0.909 -6.445 4.988 1.00 98.19 86 ILE A N 1
ATOM 606 C CA . ILE A 1 86 ? 0.605 -6.501 3.554 1.00 98.19 86 ILE A CA 1
ATOM 607 C C . ILE A 1 86 ? 1.864 -6.226 2.734 1.00 98.19 86 ILE A C 1
ATOM 609 O O . ILE A 1 86 ? 2.200 -7.035 1.874 1.00 98.19 86 ILE A O 1
ATOM 613 N N . ARG A 1 87 ? 2.625 -5.161 3.036 1.00 97.12 87 ARG A N 1
ATOM 614 C CA . ARG A 1 87 ? 3.881 -4.855 2.325 1.00 97.12 87 ARG A CA 1
ATOM 615 C C . ARG A 1 87 ? 4.839 -6.045 2.312 1.00 97.12 87 ARG A C 1
ATOM 617 O O . ARG A 1 87 ? 5.458 -6.297 1.278 1.00 97.12 87 ARG A O 1
ATOM 624 N N . ARG A 1 88 ? 4.974 -6.754 3.437 1.00 96.94 88 ARG A N 1
ATOM 625 C CA . ARG A 1 88 ? 5.861 -7.923 3.581 1.00 96.94 88 ARG A CA 1
ATOM 626 C C . ARG A 1 88 ? 5.434 -9.113 2.724 1.00 96.94 88 ARG A C 1
ATOM 628 O O . ARG A 1 88 ? 6.274 -9.946 2.397 1.00 96.94 88 ARG A O 1
ATOM 635 N N . CYS A 1 89 ? 4.163 -9.194 2.340 1.00 98.06 89 CYS A N 1
ATOM 636 C CA . CYS A 1 89 ? 3.674 -10.205 1.403 1.00 98.06 89 CYS A CA 1
ATOM 637 C C . CYS A 1 89 ? 3.998 -9.868 -0.063 1.00 98.06 89 CYS A C 1
ATOM 639 O O . CYS A 1 89 ? 3.939 -10.755 -0.922 1.00 98.06 89 CYS A O 1
ATOM 641 N N . LEU A 1 90 ? 4.336 -8.613 -0.369 1.00 97.50 90 LEU A N 1
ATOM 642 C CA . LEU A 1 90 ? 4.624 -8.156 -1.727 1.00 97.50 90 LEU A CA 1
ATOM 643 C C . LEU A 1 90 ? 6.138 -8.153 -1.966 1.00 97.50 90 LEU A C 1
ATOM 645 O O . LEU A 1 90 ? 6.872 -7.393 -1.343 1.00 97.50 90 LEU A O 1
ATOM 649 N N . ASP A 1 91 ? 6.619 -8.957 -2.908 1.00 95.81 91 ASP A N 1
ATOM 650 C CA . ASP A 1 91 ? 8.017 -8.914 -3.354 1.00 95.81 91 ASP A CA 1
ATOM 651 C C . ASP A 1 91 ? 8.152 -7.938 -4.531 1.00 95.81 91 ASP A C 1
ATOM 653 O O . ASP A 1 91 ? 8.395 -8.301 -5.682 1.00 95.81 91 ASP A O 1
ATOM 657 N N . ILE A 1 92 ? 7.901 -6.668 -4.210 1.00 95.00 92 ILE A N 1
ATOM 658 C CA . ILE A 1 92 ? 8.121 -5.517 -5.085 1.00 95.00 92 ILE A CA 1
ATOM 659 C C . ILE A 1 92 ? 9.271 -4.681 -4.562 1.00 95.00 92 ILE A C 1
ATOM 661 O O . ILE A 1 92 ? 9.430 -4.512 -3.351 1.00 95.00 92 ILE A O 1
ATOM 665 N N . THR A 1 93 ? 10.035 -4.104 -5.481 1.00 92.31 93 THR A N 1
ATOM 666 C CA . THR A 1 93 ? 11.053 -3.103 -5.159 1.00 92.31 93 THR A CA 1
ATOM 667 C C . THR A 1 93 ? 10.975 -1.913 -6.101 1.00 92.31 93 THR A C 1
ATOM 669 O O . THR A 1 93 ? 10.531 -2.019 -7.244 1.00 92.31 93 THR A O 1
ATOM 672 N N . THR A 1 94 ? 11.456 -0.773 -5.629 1.00 89.88 94 THR A N 1
ATOM 673 C CA . THR A 1 94 ? 11.556 0.455 -6.412 1.00 89.88 94 THR A CA 1
ATOM 674 C C . THR A 1 94 ? 12.886 0.596 -7.145 1.00 89.88 94 THR A C 1
ATOM 676 O O . THR A 1 94 ? 13.961 0.310 -6.593 1.00 89.88 94 THR A O 1
ATOM 679 N N . PHE A 1 95 ? 12.815 1.164 -8.355 1.00 84.62 95 PHE A N 1
ATOM 680 C CA . PHE A 1 95 ? 13.972 1.705 -9.068 1.00 84.62 95 PHE A CA 1
ATOM 681 C C . PHE A 1 95 ? 14.555 2.884 -8.285 1.00 84.62 95 PHE A C 1
ATOM 683 O O . PHE A 1 95 ? 14.161 4.035 -8.471 1.00 84.62 95 PHE A O 1
ATOM 690 N N . GLN A 1 96 ? 15.517 2.613 -7.413 1.00 74.06 96 GLN A N 1
ATOM 691 C CA . GLN A 1 96 ? 16.243 3.668 -6.712 1.00 74.06 96 GLN A CA 1
ATOM 692 C C . GLN A 1 96 ? 17.338 4.215 -7.621 1.00 74.06 96 GLN A C 1
ATOM 694 O O . GLN A 1 96 ? 18.079 3.451 -8.242 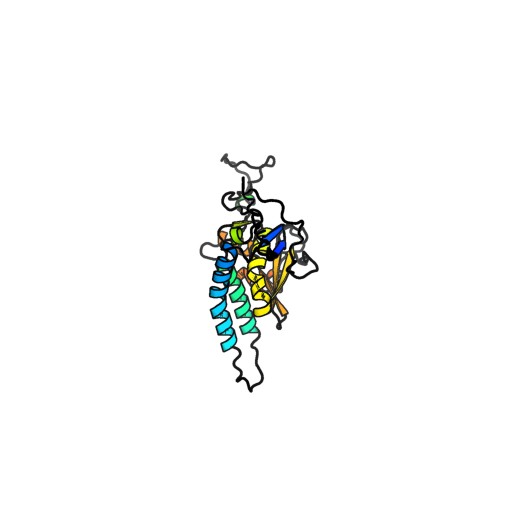1.00 74.06 96 GLN A O 1
ATOM 699 N N . ARG A 1 97 ? 17.487 5.541 -7.676 1.00 64.19 97 ARG A N 1
ATOM 700 C CA . ARG A 1 97 ? 18.677 6.132 -8.301 1.00 64.19 97 ARG A CA 1
ATOM 701 C C . ARG A 1 97 ? 19.890 5.729 -7.466 1.00 64.19 97 ARG A C 1
ATOM 703 O O . ARG A 1 97 ? 19.905 5.951 -6.258 1.00 64.19 97 ARG A O 1
ATOM 710 N N . SER A 1 98 ? 20.903 5.134 -8.092 1.00 55.88 98 SER A N 1
ATOM 711 C CA . SER A 1 98 ? 22.157 4.830 -7.409 1.00 55.88 98 SER A CA 1
ATOM 712 C C . SER A 1 98 ? 22.738 6.126 -6.838 1.00 55.88 98 SER A C 1
ATOM 714 O O . SER A 1 98 ? 23.063 7.047 -7.587 1.00 55.88 98 SER A O 1
ATOM 716 N N . SER A 1 99 ? 22.892 6.202 -5.517 1.00 48.88 99 SER A N 1
ATOM 717 C CA . SER A 1 99 ? 23.429 7.369 -4.799 1.00 48.88 99 SER A CA 1
ATOM 718 C C . SER A 1 99 ? 24.857 7.761 -5.219 1.00 48.88 99 SER A C 1
ATOM 720 O O . SER A 1 99 ? 25.323 8.857 -4.908 1.00 48.88 99 SER A O 1
ATOM 722 N N . SER A 1 100 ? 25.538 6.916 -6.000 1.00 46.22 100 SER A N 1
ATOM 723 C CA . SER A 1 100 ? 26.797 7.231 -6.683 1.00 46.22 100 SER A CA 1
ATOM 724 C C . SER A 1 100 ? 26.695 8.405 -7.669 1.00 46.22 100 SER A C 1
ATOM 726 O O . SER A 1 100 ? 27.722 8.989 -8.006 1.00 46.22 100 SER A O 1
ATOM 728 N N . SER A 1 101 ? 25.493 8.821 -8.086 1.00 45.97 101 SER A N 1
ATOM 729 C CA . SER A 1 101 ? 25.310 9.953 -9.004 1.00 45.97 101 SER A CA 1
ATOM 730 C C . SER A 1 101 ? 25.452 11.341 -8.360 1.00 45.97 101 SER A C 1
ATOM 732 O O . SER A 1 101 ? 25.475 12.327 -9.089 1.00 45.97 101 SER A O 1
ATOM 734 N N . GLN A 1 102 ? 25.552 11.452 -7.027 1.00 46.69 102 GLN A N 1
ATOM 735 C CA . GLN A 1 102 ? 25.722 12.746 -6.338 1.00 46.69 102 GLN A CA 1
ATOM 736 C C . GLN A 1 102 ? 27.153 13.021 -5.834 1.00 46.69 102 GLN A C 1
ATOM 738 O O . GLN A 1 102 ? 27.415 14.102 -5.313 1.00 46.69 102 GLN A O 1
ATOM 743 N N . ARG A 1 103 ? 28.110 12.096 -6.021 1.00 45.34 103 ARG A N 1
ATOM 744 C CA . ARG A 1 103 ? 29.532 12.301 -5.662 1.00 45.34 103 ARG A CA 1
ATOM 745 C C . ARG A 1 103 ? 30.495 12.157 -6.842 1.00 45.34 103 ARG A C 1
ATOM 747 O O . ARG A 1 103 ? 31.595 11.642 -6.671 1.00 45.34 103 ARG A O 1
ATOM 754 N N . SER A 1 104 ? 30.153 12.655 -8.031 1.00 43.88 104 SER A N 1
ATOM 755 C CA . SER A 1 104 ? 31.183 12.899 -9.052 1.00 43.88 104 SER A CA 1
ATOM 756 C C . SER A 1 104 ? 31.917 14.214 -8.756 1.00 43.88 104 SER A C 1
ATOM 758 O O . SER A 1 104 ? 31.838 15.185 -9.507 1.00 43.88 104 SER A O 1
ATOM 760 N N . THR A 1 105 ? 32.635 14.263 -7.633 1.00 46.47 105 THR A N 1
ATOM 761 C CA . THR A 1 105 ? 33.768 15.180 -7.507 1.00 46.47 105 THR A CA 1
ATOM 762 C C . THR A 1 105 ? 34.872 14.641 -8.406 1.00 46.47 105 THR A C 1
ATOM 764 O O . THR A 1 105 ? 35.366 13.540 -8.188 1.00 46.47 105 THR A O 1
ATOM 767 N N . ALA A 1 106 ? 35.182 15.409 -9.445 1.00 51.62 106 ALA A N 1
ATOM 768 C CA . ALA A 1 106 ? 36.361 15.350 -10.300 1.00 51.62 106 ALA A CA 1
ATOM 769 C C . ALA A 1 106 ? 37.491 14.398 -9.845 1.00 51.62 106 ALA A C 1
ATOM 771 O O . ALA A 1 106 ? 38.385 14.817 -9.121 1.00 51.62 106 ALA A O 1
ATOM 772 N N . GLN A 1 107 ? 37.494 13.150 -10.322 1.00 46.41 107 GLN A N 1
ATOM 773 C CA . GLN A 1 107 ? 38.708 12.424 -10.721 1.00 46.41 107 GLN A CA 1
ATOM 774 C C . GLN A 1 107 ? 38.324 11.091 -11.366 1.00 46.41 107 GLN A C 1
ATOM 776 O O . GLN A 1 107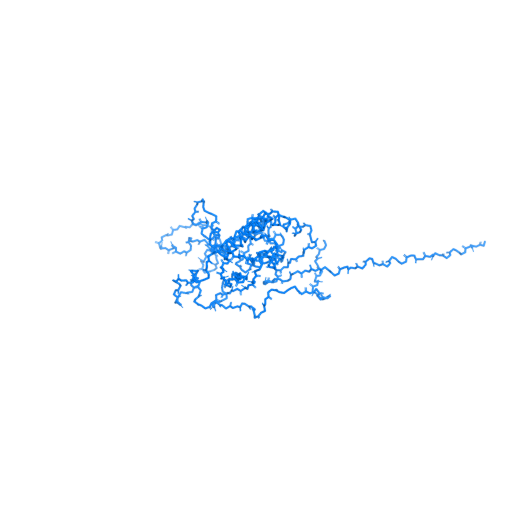 ? 37.616 10.272 -10.788 1.00 46.41 107 GLN A O 1
ATOM 781 N N . GLY A 1 108 ? 38.740 10.938 -12.621 1.00 51.19 108 GLY A N 1
ATOM 782 C CA . GLY A 1 108 ? 38.272 9.900 -13.521 1.00 51.19 108 GLY A CA 1
ATOM 783 C C . GLY A 1 108 ? 38.609 8.474 -13.101 1.00 51.19 108 GLY A C 1
ATOM 784 O O . GLY A 1 108 ? 39.650 8.187 -12.511 1.00 51.19 108 GLY A O 1
ATOM 785 N N . ARG A 1 109 ? 37.742 7.561 -13.532 1.00 45.00 109 ARG A N 1
ATOM 786 C CA . ARG A 1 109 ? 38.159 6.230 -13.952 1.00 45.00 109 ARG A CA 1
ATOM 787 C C . ARG A 1 109 ? 37.171 5.687 -14.974 1.00 45.00 109 ARG A C 1
ATOM 789 O O . ARG A 1 109 ? 35.976 5.600 -14.716 1.00 45.00 109 ARG A O 1
ATOM 796 N N . GLU A 1 110 ? 37.713 5.377 -16.141 1.00 49.72 110 GLU A N 1
ATOM 797 C CA . GLU A 1 110 ? 37.059 4.686 -17.242 1.00 49.72 110 GLU A CA 1
ATOM 798 C C . GLU A 1 110 ? 36.585 3.308 -16.759 1.00 49.72 110 GLU A C 1
ATOM 800 O O . GLU A 1 110 ? 37.368 2.516 -16.233 1.00 49.72 110 GLU A O 1
ATOM 805 N N . GLY A 1 111 ? 35.287 3.041 -16.891 1.00 46.06 111 GLY A N 1
ATOM 806 C CA . GLY A 1 111 ? 34.668 1.802 -16.433 1.00 46.06 111 GLY A CA 1
ATOM 807 C C . GLY A 1 111 ? 33.245 1.679 -16.960 1.00 46.06 111 GLY A C 1
ATOM 808 O O . GLY A 1 111 ? 32.307 2.151 -16.332 1.00 46.06 111 GLY A O 1
ATOM 809 N N . ALA A 1 112 ? 33.145 1.088 -18.149 1.00 44.28 112 ALA A N 1
ATOM 810 C CA . ALA A 1 112 ? 31.968 0.684 -18.915 1.00 44.28 112 ALA A CA 1
ATOM 811 C C . ALA A 1 112 ? 30.623 0.613 -18.160 1.00 44.28 112 ALA A C 1
ATOM 813 O O . ALA A 1 112 ? 30.268 -0.397 -17.559 1.00 44.28 112 ALA A O 1
ATOM 814 N N . GLY A 1 113 ? 29.820 1.658 -18.323 1.00 45.62 113 GLY A N 1
ATOM 815 C CA . GLY A 1 113 ? 28.367 1.591 -18.259 1.00 45.62 113 GLY A CA 1
ATOM 816 C C . GLY A 1 113 ? 27.835 2.520 -19.340 1.00 45.62 113 GLY A C 1
ATOM 817 O O . GLY A 1 113 ? 28.339 3.633 -19.472 1.00 45.62 113 GLY A O 1
ATOM 818 N N . HIS A 1 114 ? 26.879 2.060 -20.148 1.00 44.88 114 HIS A N 1
ATOM 819 C CA . HIS A 1 114 ? 26.170 2.883 -21.130 1.00 44.88 114 HIS A CA 1
ATOM 820 C C . HIS A 1 114 ? 25.437 4.030 -20.411 1.00 44.88 114 HIS A C 1
ATOM 822 O O . HIS A 1 114 ? 24.257 3.928 -20.081 1.00 44.88 114 HIS A O 1
ATOM 828 N N . GLY A 1 115 ? 26.157 5.113 -20.117 1.00 48.59 115 GLY A N 1
ATOM 829 C CA . GLY A 1 115 ? 25.560 6.397 -19.786 1.00 48.59 115 GLY A CA 1
ATOM 830 C C . GLY A 1 115 ? 24.800 6.918 -21.000 1.00 48.59 115 GLY A C 1
ATOM 831 O O . GLY A 1 115 ? 25.143 6.597 -22.141 1.00 48.59 115 GLY A O 1
ATOM 832 N N . ASP A 1 116 ? 23.749 7.696 -20.761 1.00 54.94 116 ASP A N 1
ATOM 833 C CA . ASP A 1 116 ? 23.091 8.423 -21.847 1.00 54.94 116 ASP A CA 1
ATOM 834 C C . ASP A 1 116 ? 24.083 9.387 -22.536 1.00 54.94 116 ASP A C 1
ATOM 836 O O . ASP A 1 116 ? 25.180 9.638 -22.033 1.00 54.94 116 ASP A O 1
ATOM 840 N N . GLU A 1 117 ? 23.707 9.979 -23.675 1.00 48.09 117 GLU A N 1
ATOM 841 C CA . GLU A 1 117 ? 24.539 10.969 -24.395 1.00 48.09 117 GLU A CA 1
ATOM 842 C C . GLU A 1 117 ? 24.956 12.182 -23.532 1.00 48.09 117 GLU A C 1
ATOM 844 O O . GLU A 1 117 ? 25.797 12.982 -23.935 1.00 48.09 117 GLU A O 1
ATOM 849 N N . ARG A 1 118 ? 24.386 12.328 -22.326 1.00 58.72 118 ARG A N 1
ATOM 850 C CA . ARG A 1 118 ? 24.687 13.377 -21.347 1.00 58.72 118 ARG A CA 1
ATOM 851 C C . ARG A 1 118 ? 25.539 12.879 -20.174 1.00 58.72 118 ARG A C 1
ATOM 853 O O . ARG A 1 118 ? 25.679 13.606 -19.190 1.00 58.72 118 ARG A O 1
ATOM 860 N N . GLY A 1 119 ? 26.108 11.673 -20.258 1.00 52.22 119 GLY A N 1
ATOM 861 C CA . GLY A 1 119 ? 27.004 11.109 -19.247 1.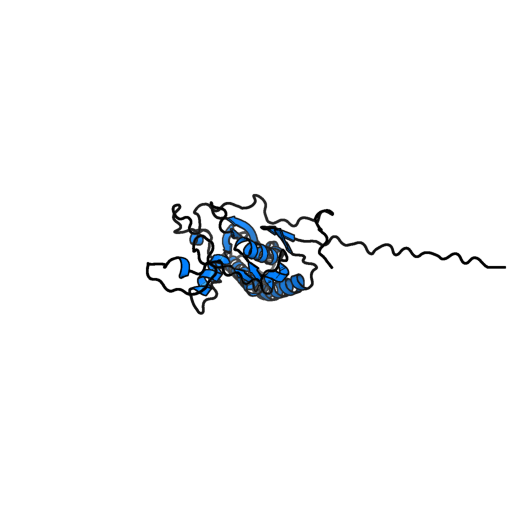00 52.22 119 GLY A CA 1
ATOM 862 C C . GLY A 1 119 ? 26.323 10.812 -17.911 1.00 52.22 119 GLY A C 1
ATOM 863 O O . GLY A 1 119 ? 27.004 10.686 -16.892 1.00 52.22 119 GLY A O 1
ATOM 864 N N . ARG A 1 120 ? 24.986 10.723 -17.878 1.00 54.66 120 ARG A N 1
ATOM 865 C CA . ARG A 1 120 ? 24.267 10.382 -16.648 1.00 54.66 120 ARG A CA 1
ATOM 866 C C . ARG A 1 120 ? 24.338 8.870 -16.446 1.00 54.66 120 ARG A C 1
ATOM 868 O O . ARG A 1 120 ? 24.076 8.137 -17.404 1.00 54.66 120 ARG A O 1
ATOM 875 N N . PRO A 1 121 ? 24.657 8.384 -15.231 1.00 53.94 121 PRO A N 1
ATOM 876 C CA . PRO A 1 121 ? 24.555 6.962 -14.938 1.00 53.94 121 PRO A CA 1
ATOM 877 C C . PRO A 1 121 ? 23.129 6.511 -15.257 1.00 53.94 121 PRO A C 1
ATOM 879 O O . PRO A 1 121 ? 22.156 7.098 -14.770 1.00 53.94 121 PRO A O 1
ATOM 882 N N . GLY A 1 122 ? 23.012 5.526 -16.149 1.00 54.38 122 GLY A N 1
ATOM 883 C CA . GLY A 1 122 ? 21.727 4.967 -16.537 1.00 54.38 122 GLY A CA 1
ATOM 884 C C . GLY A 1 122 ? 20.987 4.455 -15.305 1.00 54.38 122 GLY A C 1
ATOM 885 O O . GLY A 1 122 ? 21.599 3.945 -14.367 1.00 54.38 122 GLY A O 1
ATOM 886 N N . ARG A 1 123 ? 19.658 4.602 -15.289 1.00 61.22 123 ARG A N 1
ATOM 887 C CA . ARG A 1 123 ? 18.827 3.864 -14.332 1.00 61.22 123 ARG A CA 1
ATOM 888 C C . ARG A 1 123 ? 18.975 2.395 -14.701 1.00 61.22 123 ARG A C 1
ATOM 890 O O . ARG A 1 123 ? 18.406 1.985 -15.712 1.00 61.22 123 ARG A O 1
ATOM 897 N N . ASP A 1 124 ? 19.773 1.651 -13.950 1.00 61.03 124 ASP A N 1
ATOM 898 C CA . ASP A 1 124 ? 19.923 0.225 -14.201 1.00 61.03 124 ASP A CA 1
ATOM 899 C C . ASP A 1 124 ? 18.611 -0.437 -13.780 1.00 61.03 124 ASP A C 1
ATOM 901 O O . ASP A 1 124 ? 18.282 -0.515 -12.598 1.00 61.03 124 ASP A O 1
ATOM 905 N N . ARG A 1 125 ? 17.776 -0.740 -14.774 1.00 70.25 125 ARG A N 1
ATOM 906 C CA . ARG A 1 125 ? 16.486 -1.396 -14.578 1.00 70.25 125 ARG A CA 1
ATOM 907 C C . ARG A 1 125 ? 16.729 -2.882 -14.709 1.00 70.25 125 ARG A C 1
ATOM 909 O O . ARG A 1 125 ? 17.205 -3.306 -15.768 1.00 70.25 125 ARG A O 1
ATOM 916 N N . ASP A 1 126 ? 16.336 -3.669 -13.714 1.00 75.88 126 ASP A N 1
ATOM 917 C CA . ASP A 1 126 ? 16.320 -5.109 -13.900 1.00 75.88 126 ASP A CA 1
ATOM 918 C C . ASP A 1 126 ? 15.172 -5.477 -14.846 1.00 75.88 126 ASP A C 1
ATOM 920 O O . ASP A 1 126 ? 14.012 -5.639 -14.464 1.00 75.88 126 ASP A O 1
ATOM 924 N N . ARG A 1 127 ? 15.495 -5.583 -16.138 1.00 77.88 127 ARG A N 1
ATOM 925 C CA . ARG A 1 127 ? 14.519 -5.935 -17.176 1.00 77.88 127 ARG A CA 1
ATOM 926 C C . ARG A 1 127 ? 13.894 -7.308 -16.938 1.00 77.88 127 ARG A C 1
ATOM 928 O O . ARG A 1 127 ? 12.806 -7.544 -17.452 1.00 77.88 127 ARG A O 1
ATOM 935 N N . SER A 1 128 ? 14.547 -8.188 -16.171 1.00 83.19 128 SER A N 1
ATOM 936 C CA . SER A 1 128 ? 13.985 -9.496 -15.822 1.00 83.19 128 SER A CA 1
ATOM 937 C C . SER A 1 128 ? 12.808 -9.397 -14.844 1.00 83.19 128 SER A C 1
ATOM 939 O O . SER A 1 128 ? 12.005 -10.323 -14.763 1.00 83.19 128 SER A O 1
ATOM 941 N N . ARG A 1 129 ? 12.663 -8.251 -14.164 1.00 84.75 129 ARG A N 1
ATOM 942 C CA . ARG A 1 129 ? 11.611 -7.964 -13.177 1.00 84.75 129 ARG A CA 1
ATOM 943 C C . ARG A 1 129 ? 10.513 -7.039 -13.700 1.00 84.75 129 ARG A C 1
ATOM 945 O O . ARG A 1 129 ? 9.655 -6.601 -12.934 1.00 84.75 129 ARG A O 1
ATOM 952 N N . TYR A 1 130 ? 10.528 -6.719 -14.994 1.00 86.88 130 TYR A N 1
ATOM 953 C CA . TYR A 1 130 ? 9.465 -5.937 -15.617 1.00 86.88 130 TYR A CA 1
ATOM 954 C C . TYR A 1 130 ? 8.227 -6.806 -15.856 1.00 86.88 130 TYR A C 1
ATOM 956 O O . TYR A 1 130 ? 8.305 -7.852 -16.500 1.00 86.88 130 TYR A O 1
ATOM 964 N N . CYS A 1 131 ? 7.077 -6.355 -15.358 1.00 90.44 131 CYS A N 1
ATOM 965 C CA . CYS A 1 131 ? 5.842 -7.139 -15.361 1.00 90.44 131 CYS A CA 1
ATOM 966 C C . CYS A 1 131 ? 4.736 -6.585 -16.276 1.00 90.44 131 CYS A C 1
ATOM 968 O O . CYS A 1 131 ? 3.624 -7.106 -16.243 1.00 90.44 131 CYS A O 1
ATOM 970 N N . GLY A 1 132 ? 5.024 -5.581 -17.113 1.00 92.19 132 GLY A N 1
ATOM 971 C CA . GLY A 1 132 ? 4.007 -4.960 -17.970 1.00 92.19 132 GLY A CA 1
ATOM 972 C C . GLY A 1 132 ? 3.035 -4.105 -17.159 1.00 92.19 132 GLY A C 1
ATOM 973 O O . GLY A 1 132 ? 3.481 -3.241 -16.407 1.00 92.19 132 GLY A O 1
ATOM 974 N N . ASP A 1 133 ? 1.736 -4.362 -17.312 1.00 93.31 133 ASP A N 1
ATOM 975 C CA . ASP A 1 133 ? 0.636 -3.755 -16.552 1.00 93.31 133 ASP A CA 1
ATOM 976 C C . ASP A 1 133 ? 0.068 -4.679 -15.451 1.00 93.31 133 ASP A C 1
ATOM 978 O O . ASP A 1 133 ? -0.835 -4.281 -14.724 1.00 93.31 133 ASP A O 1
ATOM 982 N N . ASP A 1 134 ? 0.603 -5.891 -15.267 1.00 95.81 134 ASP A N 1
ATOM 983 C CA . ASP A 1 134 ? 0.056 -6.898 -14.343 1.00 95.81 134 ASP A CA 1
ATOM 984 C C . ASP A 1 134 ? 0.542 -6.687 -12.894 1.00 95.81 134 ASP A C 1
ATOM 986 O O . ASP A 1 134 ? 1.670 -7.038 -12.517 1.00 95.81 134 ASP A O 1
ATOM 990 N N . ALA A 1 135 ? -0.341 -6.150 -12.045 1.00 97.06 135 ALA A N 1
ATOM 991 C CA . ALA A 1 135 ? -0.059 -5.886 -10.636 1.00 97.06 135 ALA A CA 1
ATOM 992 C C . ALA A 1 135 ? 0.270 -7.149 -9.827 1.00 97.06 135 ALA A C 1
ATOM 994 O O . ALA A 1 135 ? 1.074 -7.091 -8.891 1.00 97.06 135 ALA A O 1
ATOM 995 N N . ALA A 1 136 ? -0.332 -8.294 -10.163 1.00 97.25 136 ALA A N 1
ATOM 996 C CA . ALA A 1 136 ? -0.097 -9.540 -9.442 1.00 97.25 136 ALA A CA 1
ATOM 997 C C . ALA A 1 136 ? 1.308 -10.078 -9.724 1.00 97.25 136 ALA A C 1
ATOM 999 O O . ALA A 1 136 ? 1.987 -10.537 -8.803 1.00 97.25 136 ALA A O 1
ATOM 1000 N N . ARG A 1 137 ? 1.778 -9.960 -10.972 1.00 96.81 137 ARG A N 1
ATOM 1001 C CA . ARG A 1 137 ? 3.176 -10.253 -11.317 1.00 96.81 137 ARG A CA 1
ATOM 1002 C C . ARG A 1 137 ? 4.125 -9.319 -10.590 1.00 96.81 137 ARG A C 1
ATOM 1004 O O . ARG A 1 137 ? 5.064 -9.818 -9.964 1.00 96.81 137 ARG A O 1
ATOM 1011 N N . PHE A 1 138 ? 3.838 -8.012 -10.572 1.00 96.69 138 PHE A N 1
ATOM 1012 C CA . PHE A 1 138 ? 4.657 -7.082 -9.800 1.00 96.69 138 PHE A CA 1
ATOM 1013 C C . PHE A 1 138 ? 4.754 -7.524 -8.338 1.00 96.69 138 PHE A C 1
ATOM 1015 O O . PHE A 1 138 ? 5.855 -7.733 -7.848 1.00 96.69 138 PHE A O 1
ATOM 1022 N N . ALA A 1 139 ? 3.632 -7.794 -7.668 1.00 97.50 139 ALA A N 1
ATOM 1023 C CA . ALA A 1 139 ? 3.593 -8.238 -6.270 1.00 97.50 139 ALA A CA 1
ATOM 1024 C C . ALA A 1 139 ? 4.419 -9.500 -5.945 1.00 97.50 139 ALA A C 1
ATOM 1026 O O . ALA A 1 139 ? 4.634 -9.806 -4.769 1.00 97.50 139 ALA A O 1
ATOM 1027 N N . THR A 1 140 ? 4.839 -10.274 -6.948 1.00 96.56 140 THR A N 1
ATOM 1028 C CA . THR A 1 140 ? 5.541 -11.551 -6.753 1.00 96.56 140 THR A CA 1
ATOM 1029 C C . THR A 1 140 ? 7.042 -11.484 -6.930 1.00 96.56 140 THR A C 1
ATOM 1031 O O . THR A 1 140 ? 7.719 -12.267 -6.274 1.00 96.56 140 THR A O 1
ATOM 1034 N N . TYR A 1 141 ? 7.534 -10.612 -7.809 1.00 93.81 141 TYR A N 1
ATOM 1035 C CA . TYR A 1 141 ? 8.965 -10.439 -8.068 1.00 93.81 141 TYR A CA 1
ATOM 1036 C C . TYR A 1 141 ? 9.251 -9.172 -8.900 1.00 93.81 141 TYR A C 1
ATOM 1038 O O . TYR A 1 141 ? 10.198 -9.110 -9.682 1.00 93.81 141 TYR A O 1
ATOM 1046 N N . GLY A 1 142 ? 8.415 -8.148 -8.792 1.00 93.81 142 GLY A N 1
ATOM 1047 C CA . GLY A 1 142 ? 8.439 -7.002 -9.692 1.00 93.81 142 GLY A CA 1
ATOM 1048 C C . GLY A 1 142 ? 9.400 -5.896 -9.287 1.00 93.81 142 GLY A C 1
ATOM 1049 O O . GLY A 1 142 ? 9.673 -5.675 -8.106 1.00 93.81 142 GLY A O 1
ATOM 1050 N N . GLU A 1 143 ? 9.840 -5.123 -10.276 1.00 93.31 143 GLU A N 1
ATOM 1051 C CA . GLU A 1 143 ? 10.526 -3.853 -10.051 1.00 93.31 143 GLU A CA 1
ATOM 1052 C C . GLU A 1 143 ? 9.851 -2.716 -10.826 1.00 93.31 143 GLU A C 1
ATOM 1054 O O . GLU A 1 143 ? 9.637 -2.809 -12.036 1.00 93.31 143 GLU A O 1
ATOM 1059 N N . GLY A 1 144 ? 9.507 -1.636 -10.123 1.00 92.56 144 GLY A N 1
ATOM 1060 C CA . GLY A 1 144 ? 8.726 -0.527 -10.669 1.00 92.56 144 GLY A CA 1
ATOM 1061 C C . GLY A 1 144 ? 9.248 0.848 -10.259 1.00 92.56 144 GLY A C 1
ATOM 1062 O O . GLY A 1 144 ? 10.080 0.988 -9.360 1.00 92.56 144 GLY A O 1
ATOM 1063 N N . HIS A 1 145 ? 8.753 1.898 -10.921 1.00 91.56 145 HIS A N 1
ATOM 1064 C CA . HIS A 1 145 ? 8.946 3.258 -10.410 1.00 91.56 145 HIS A CA 1
ATOM 1065 C C . HIS A 1 145 ? 8.012 3.466 -9.214 1.00 91.56 145 HIS A C 1
ATOM 1067 O O . HIS A 1 145 ? 7.149 2.634 -8.932 1.00 91.56 145 HIS A O 1
ATOM 1073 N N . CYS A 1 146 ? 8.175 4.580 -8.512 1.00 92.75 146 CYS A N 1
ATOM 1074 C CA . CYS A 1 146 ? 7.312 4.952 -7.398 1.00 92.75 146 CYS A CA 1
ATOM 1075 C C . CYS A 1 146 ? 5.815 4.857 -7.725 1.00 92.75 146 CYS A C 1
ATOM 1077 O O . CYS A 1 146 ? 5.067 4.302 -6.932 1.00 92.75 146 CYS A O 1
ATOM 1079 N N . HIS A 1 147 ? 5.385 5.298 -8.909 1.00 92.38 147 HIS A N 1
ATOM 1080 C CA . HIS A 1 147 ? 3.972 5.254 -9.299 1.00 92.38 147 HIS A CA 1
ATOM 1081 C C . HIS A 1 147 ? 3.494 3.798 -9.403 1.00 92.38 147 HIS A C 1
ATOM 1083 O O . HIS A 1 147 ? 2.523 3.416 -8.758 1.00 92.38 147 HIS A O 1
ATOM 1089 N N . THR A 1 148 ? 4.262 2.954 -10.101 1.00 94.56 148 THR A N 1
ATOM 1090 C CA . THR A 1 148 ? 4.000 1.517 -10.253 1.00 94.56 148 THR A CA 1
ATOM 1091 C C . THR A 1 148 ? 3.884 0.799 -8.907 1.00 94.56 148 THR A C 1
ATOM 1093 O O . THR A 1 148 ? 2.902 0.102 -8.662 1.00 94.56 148 THR A O 1
ATOM 1096 N N . VAL A 1 149 ? 4.862 0.956 -8.005 1.00 95.56 149 VAL A N 1
ATOM 1097 C CA . VAL A 1 149 ? 4.832 0.233 -6.720 1.00 95.56 149 VAL A CA 1
ATOM 1098 C C . VAL A 1 149 ? 3.721 0.739 -5.803 1.00 95.56 149 VAL A C 1
ATOM 1100 O O . VAL A 1 149 ? 3.134 -0.055 -5.071 1.00 95.56 149 VAL A O 1
ATOM 1103 N N . THR A 1 150 ? 3.396 2.033 -5.869 1.00 95.81 150 THR A N 1
ATOM 1104 C CA . THR A 1 150 ? 2.288 2.630 -5.120 1.00 95.81 150 THR A CA 1
ATOM 1105 C C . THR A 1 150 ? 0.954 2.105 -5.651 1.00 95.81 150 THR A C 1
ATOM 1107 O O . THR A 1 150 ? 0.092 1.734 -4.854 1.00 95.81 150 THR A O 1
ATOM 1110 N N . SER A 1 151 ? 0.795 1.973 -6.973 1.00 95.81 151 SER A N 1
ATOM 1111 C CA . SER A 1 151 ? -0.364 1.319 -7.593 1.00 95.81 151 SER A CA 1
ATOM 1112 C C . SER A 1 151 ? -0.518 -0.123 -7.125 1.00 95.81 151 SER A C 1
ATOM 1114 O O . SER A 1 151 ? -1.583 -0.496 -6.638 1.00 95.81 151 SER A O 1
ATOM 1116 N N . VAL A 1 152 ? 0.555 -0.916 -7.178 1.00 97.19 152 VAL A N 1
ATOM 1117 C CA . VAL A 1 152 ? 0.528 -2.318 -6.733 1.00 97.19 152 VAL A CA 1
ATOM 1118 C C . VAL A 1 152 ? 0.174 -2.416 -5.249 1.00 97.19 152 VAL A C 1
ATOM 1120 O O . VAL A 1 152 ? -0.732 -3.166 -4.894 1.00 97.19 152 VAL A O 1
ATOM 1123 N N . MET A 1 153 ? 0.814 -1.625 -4.381 1.00 97.56 153 MET A N 1
ATOM 1124 C CA . MET A 1 153 ? 0.484 -1.591 -2.952 1.00 97.56 153 MET A CA 1
ATOM 1125 C C . MET A 1 153 ? -0.992 -1.244 -2.722 1.00 97.56 153 MET A C 1
ATOM 1127 O O . MET A 1 153 ? -1.658 -1.888 -1.915 1.00 97.56 153 MET A O 1
ATOM 1131 N N . THR A 1 154 ? -1.521 -0.269 -3.466 1.00 96.88 154 THR A N 1
ATOM 1132 C CA . THR A 1 154 ? -2.931 0.135 -3.389 1.00 96.88 154 THR A CA 1
ATOM 1133 C C . THR A 1 154 ? -3.860 -1.012 -3.769 1.00 96.88 154 THR A C 1
ATOM 1135 O O . THR A 1 154 ? -4.807 -1.279 -3.037 1.00 96.88 154 THR A O 1
ATOM 1138 N N . GLY A 1 155 ? -3.560 -1.746 -4.846 1.00 96.38 155 GLY A N 1
ATOM 1139 C CA . GLY A 1 155 ? -4.336 -2.917 -5.255 1.00 96.38 155 GLY A CA 1
ATOM 1140 C C . GLY A 1 155 ? -4.419 -3.995 -4.170 1.00 96.38 155 GLY A C 1
ATOM 1141 O O . GLY A 1 155 ? -5.471 -4.582 -3.972 1.00 96.38 155 GLY A O 1
ATOM 1142 N N . PHE A 1 156 ? -3.354 -4.218 -3.397 1.00 97.88 156 PHE A N 1
ATOM 1143 C CA . PHE A 1 156 ? -3.376 -5.213 -2.314 1.00 97.88 156 PHE A CA 1
ATOM 1144 C C . PHE A 1 156 ? -3.880 -4.671 -0.967 1.00 97.88 156 PHE A C 1
ATOM 1146 O O . PHE A 1 156 ? -4.298 -5.464 -0.126 1.00 97.88 156 PHE A O 1
ATOM 1153 N N . LEU A 1 157 ? -3.880 -3.351 -0.754 1.00 97.06 157 LEU A N 1
ATOM 1154 C CA . LEU A 1 157 ? -4.497 -2.707 0.413 1.00 97.06 157 LEU A CA 1
ATOM 1155 C C . LEU A 1 157 ? -6.010 -2.542 0.260 1.00 97.06 157 LEU A C 1
ATOM 1157 O O . LEU A 1 157 ? -6.742 -2.684 1.238 1.00 97.06 157 LEU A O 1
ATOM 1161 N N . TYR A 1 158 ? -6.473 -2.231 -0.950 1.00 95.88 158 TYR A N 1
ATOM 1162 C CA . TYR A 1 158 ? -7.849 -1.833 -1.223 1.00 95.88 158 TYR A CA 1
ATOM 1163 C C . TYR A 1 158 ? -8.899 -2.838 -0.717 1.00 95.88 158 TYR A C 1
ATOM 1165 O O . TYR A 1 158 ? -9.834 -2.403 -0.053 1.00 95.88 158 TYR A O 1
ATOM 1173 N N . PRO A 1 159 ? -8.749 -4.168 -0.885 1.00 95.69 159 PRO A N 1
ATOM 1174 C CA . PRO A 1 159 ? -9.735 -5.122 -0.368 1.00 95.69 159 PRO A CA 1
ATOM 1175 C C . PRO A 1 159 ? -9.864 -5.142 1.163 1.00 95.69 159 PRO A C 1
ATOM 1177 O O . PRO A 1 159 ? -10.858 -5.637 1.689 1.00 95.69 159 PRO A O 1
ATOM 1180 N N . PHE A 1 160 ? -8.870 -4.620 1.886 1.00 96.44 160 PHE A N 1
ATOM 1181 C CA . PHE A 1 160 ? -8.882 -4.524 3.346 1.00 96.44 160 PHE A CA 1
ATOM 1182 C C . PHE A 1 160 ? -9.283 -3.132 3.844 1.00 96.44 160 PHE A C 1
ATOM 1184 O O . PHE A 1 160 ? -9.422 -2.954 5.052 1.00 96.44 160 PHE A O 1
ATOM 1191 N N . SER A 1 161 ? -9.460 -2.149 2.954 1.00 95.56 161 SER A N 1
ATOM 1192 C CA . SER A 1 161 ? -9.635 -0.743 3.330 1.00 95.56 161 SER A CA 1
ATOM 1193 C C . SER A 1 161 ? -10.890 -0.529 4.176 1.00 95.56 161 SER A C 1
ATOM 1195 O O . SER A 1 161 ? -10.798 0.036 5.260 1.00 95.56 161 SER A O 1
ATOM 1197 N N . GLU A 1 162 ? -12.037 -1.069 3.764 1.00 93.69 162 GLU A N 1
ATOM 1198 C CA . GLU A 1 162 ? -13.284 -0.955 4.528 1.00 93.69 162 GLU A CA 1
ATOM 1199 C C . GLU A 1 162 ? -13.197 -1.663 5.883 1.00 93.69 162 GLU A C 1
ATOM 1201 O O . GLU A 1 162 ? -13.577 -1.097 6.907 1.00 93.69 162 GLU A O 1
ATOM 1206 N N . LEU A 1 163 ? -12.624 -2.871 5.911 1.00 92.94 163 LEU A N 1
ATOM 1207 C CA . LEU A 1 163 ? -12.472 -3.664 7.134 1.00 92.94 163 LEU A CA 1
ATOM 1208 C C . LEU A 1 163 ? -11.553 -2.983 8.154 1.00 92.94 163 LEU A C 1
ATOM 1210 O O . LEU A 1 163 ? -11.830 -2.980 9.352 1.00 92.94 163 LEU A O 1
ATOM 1214 N N . LEU A 1 164 ? -10.454 -2.406 7.674 1.00 93.88 164 LEU A N 1
ATOM 1215 C CA . LEU A 1 164 ? -9.487 -1.700 8.503 1.00 93.88 164 LEU A CA 1
ATOM 1216 C C . LEU A 1 164 ? -9.907 -0.250 8.771 1.00 93.88 164 LEU A C 1
ATOM 1218 O O . LEU A 1 164 ? -9.344 0.371 9.665 1.00 93.88 164 LEU A O 1
ATOM 1222 N N . GLY A 1 165 ? -10.895 0.294 8.058 1.00 94.88 165 GLY A N 1
ATOM 1223 C CA . GLY A 1 165 ? -11.278 1.703 8.135 1.00 94.88 165 GLY A CA 1
ATOM 1224 C C . GLY A 1 165 ? -10.201 2.634 7.575 1.00 94.88 165 GLY A C 1
ATOM 1225 O O . GLY A 1 165 ? -9.848 3.606 8.236 1.00 94.88 165 GLY A O 1
ATOM 1226 N N . LEU A 1 166 ? -9.661 2.319 6.399 1.00 95.69 166 LEU A N 1
ATOM 1227 C CA . LEU A 1 166 ? -8.625 3.085 5.708 1.00 95.69 166 LEU A CA 1
ATOM 1228 C C . LEU A 1 166 ? -9.222 3.813 4.503 1.00 95.69 166 LEU A C 1
ATOM 1230 O O . LEU A 1 166 ? -9.764 3.173 3.605 1.00 95.69 166 LEU A O 1
ATOM 1234 N N . ASP A 1 167 ? -9.044 5.124 4.434 1.00 95.00 167 ASP A N 1
ATOM 1235 C CA . ASP A 1 167 ? -9.276 5.887 3.213 1.00 95.00 167 ASP A CA 1
ATOM 1236 C C . ASP A 1 167 ? -7.931 6.056 2.488 1.00 95.00 167 ASP A C 1
ATOM 1238 O O . ASP A 1 167 ? -6.970 6.590 3.048 1.00 95.00 167 ASP A O 1
ATOM 1242 N N . LEU A 1 168 ? -7.849 5.558 1.253 1.00 94.06 168 LEU A N 1
ATOM 1243 C CA . LEU A 1 168 ? -6.622 5.519 0.452 1.00 94.06 168 LEU A CA 1
ATOM 1244 C C . LEU A 1 168 ? -6.612 6.671 -0.562 1.00 94.06 168 LEU A C 1
ATOM 1246 O O . LEU A 1 168 ? -7.563 6.821 -1.335 1.00 94.06 168 LEU A O 1
ATOM 1250 N N . GLN A 1 169 ? -5.534 7.456 -0.600 1.00 92.56 169 GLN A N 1
ATOM 1251 C CA . GLN A 1 169 ? -5.398 8.587 -1.519 1.00 92.56 169 GLN A CA 1
ATOM 1252 C C . GLN A 1 169 ? -4.008 8.649 -2.154 1.00 92.56 169 GLN A C 1
ATOM 1254 O O . GLN A 1 169 ? -3.002 8.799 -1.464 1.00 92.56 169 GLN A O 1
ATOM 1259 N N . TYR A 1 170 ? -3.947 8.610 -3.487 1.00 92.44 170 TYR A N 1
ATOM 1260 C CA . TYR A 1 170 ? -2.702 8.870 -4.204 1.00 92.44 170 TYR A CA 1
ATOM 1261 C C . TYR A 1 170 ? -2.254 10.315 -4.015 1.00 92.44 170 TYR A C 1
ATOM 1263 O O . TYR A 1 170 ? -3.034 11.265 -4.171 1.00 92.44 170 TYR A O 1
ATOM 1271 N N . ARG A 1 171 ? -0.966 10.470 -3.736 1.00 90.25 171 ARG A N 1
ATOM 1272 C CA . ARG A 1 171 ? -0.289 11.754 -3.647 1.00 90.25 171 ARG A CA 1
ATOM 1273 C C . ARG A 1 171 ? 0.886 11.790 -4.585 1.00 90.25 171 ARG A C 1
ATOM 1275 O O . ARG A 1 171 ? 1.560 10.785 -4.775 1.00 90.25 171 ARG A O 1
ATOM 1282 N N . GLU A 1 172 ? 1.162 12.975 -5.088 1.00 88.38 172 GLU A N 1
ATOM 1283 C CA . GLU A 1 172 ? 2.374 13.269 -5.832 1.00 88.38 172 GLU A CA 1
ATOM 1284 C C . GLU A 1 172 ? 3.024 14.551 -5.320 1.00 88.38 172 GLU A C 1
ATOM 1286 O O . GLU A 1 172 ? 2.382 15.414 -4.698 1.00 88.38 172 GLU A O 1
ATOM 1291 N N . ASP A 1 173 ? 4.317 14.677 -5.606 1.00 83.25 173 ASP A N 1
ATOM 1292 C CA . ASP A 1 173 ? 5.015 15.933 -5.402 1.00 83.25 173 ASP A CA 1
ATOM 1293 C C . ASP A 1 173 ? 4.515 17.003 -6.389 1.00 83.25 173 ASP A C 1
ATOM 1295 O O . ASP A 1 173 ? 3.829 16.732 -7.378 1.00 83.25 173 ASP A O 1
ATOM 1299 N N . THR A 1 174 ? 4.872 18.261 -6.139 1.00 77.44 174 THR A N 1
ATOM 1300 C CA . THR A 1 174 ? 4.466 19.383 -6.996 1.00 77.44 174 THR A CA 1
ATOM 1301 C C . THR A 1 174 ? 4.968 19.261 -8.443 1.00 77.44 174 THR A C 1
ATOM 1303 O O . THR A 1 174 ? 4.417 19.911 -9.333 1.00 77.44 174 THR A O 1
ATOM 1306 N N . GLY A 1 175 ? 6.023 18.474 -8.677 1.00 77.94 175 GLY A N 1
ATOM 1307 C CA . GLY A 1 175 ? 6.637 18.251 -9.986 1.00 77.94 175 GLY A CA 1
ATOM 1308 C C . GLY A 1 175 ? 6.090 17.036 -10.742 1.00 77.94 175 GLY A C 1
ATOM 1309 O O . GLY A 1 175 ? 6.465 16.840 -11.898 1.00 77.94 175 GLY A O 1
ATOM 1310 N N . GLY A 1 176 ? 5.225 16.226 -10.120 1.00 81.12 176 GLY A N 1
ATOM 1311 C CA . GLY A 1 176 ? 4.795 14.928 -10.643 1.00 81.12 176 GLY A CA 1
ATOM 1312 C C . GLY A 1 176 ? 5.953 13.935 -10.816 1.00 81.12 176 GLY A C 1
ATOM 1313 O O . GLY A 1 176 ? 5.947 13.138 -11.754 1.00 81.12 176 GLY A O 1
ATOM 1314 N N . HIS A 1 177 ? 7.014 14.033 -10.004 1.00 82.81 177 HIS A N 1
ATOM 1315 C CA . HIS A 1 177 ? 8.223 13.213 -10.155 1.00 82.81 177 HIS A CA 1
ATOM 1316 C C . HIS A 1 177 ? 8.240 11.965 -9.280 1.00 82.81 177 HIS A C 1
ATOM 1318 O O . HIS A 1 177 ? 8.926 10.996 -9.627 1.00 82.81 177 HIS A O 1
ATOM 1324 N N . HIS A 1 178 ? 7.534 11.981 -8.154 1.00 88.50 178 HIS A N 1
ATOM 1325 C CA . HIS A 1 178 ? 7.350 10.798 -7.326 1.00 88.50 178 HIS A CA 1
ATOM 1326 C C . HIS A 1 178 ? 5.954 10.813 -6.683 1.00 88.50 178 HIS A C 1
ATOM 1328 O O . HIS A 1 178 ? 5.407 11.882 -6.392 1.00 88.50 178 HIS A O 1
ATOM 1334 N N . GLN A 1 179 ? 5.393 9.616 -6.508 1.00 90.62 179 GLN A N 1
ATOM 1335 C CA . GLN A 1 179 ? 4.033 9.333 -6.060 1.00 90.62 179 GLN A CA 1
ATOM 1336 C C . GLN A 1 179 ? 4.056 8.324 -4.909 1.00 90.62 179 GLN A C 1
ATOM 1338 O O . GLN A 1 179 ? 4.756 7.308 -4.971 1.00 90.62 179 GLN A O 1
ATOM 1343 N N . TRP A 1 180 ? 3.220 8.560 -3.905 1.00 93.62 180 TRP A N 1
ATOM 1344 C CA . TRP A 1 180 ? 3.024 7.697 -2.741 1.00 93.62 180 TRP A CA 1
ATOM 1345 C C . TRP A 1 180 ? 1.536 7.597 -2.395 1.00 93.62 180 TRP A C 1
ATOM 1347 O O . TRP A 1 180 ? 0.679 8.153 -3.092 1.00 93.62 180 TRP A O 1
ATOM 1357 N N . LEU A 1 181 ? 1.228 6.855 -1.334 1.00 94.75 181 LEU A N 1
ATOM 1358 C CA . LEU A 1 181 ? -0.129 6.700 -0.834 1.00 94.75 181 LEU A CA 1
ATOM 1359 C C . LEU A 1 181 ? -0.265 7.369 0.537 1.00 94.75 181 LEU A C 1
ATOM 1361 O O . LEU A 1 181 ? 0.450 7.019 1.474 1.00 94.75 181 LEU A O 1
ATOM 1365 N N . ASP A 1 182 ? -1.195 8.311 0.652 1.00 94.12 182 ASP A N 1
ATOM 1366 C CA . ASP A 1 182 ? -1.696 8.782 1.940 1.00 94.12 182 ASP A CA 1
ATOM 1367 C C . ASP A 1 182 ? -2.820 7.853 2.396 1.00 94.12 182 ASP A C 1
ATOM 1369 O O . ASP A 1 182 ? -3.710 7.497 1.618 1.00 94.12 182 ASP A O 1
ATOM 1373 N N . VAL A 1 183 ? -2.785 7.484 3.672 1.00 95.81 183 VAL A N 1
ATOM 1374 C CA . VAL A 1 183 ? -3.784 6.623 4.296 1.00 95.81 183 VAL A CA 1
ATOM 1375 C C . VAL A 1 183 ? -4.378 7.343 5.494 1.00 95.81 183 VAL A C 1
ATOM 1377 O O . VAL A 1 183 ? -3.661 7.665 6.437 1.00 95.81 183 VAL A O 1
ATOM 1380 N N . VAL A 1 184 ? -5.688 7.575 5.476 1.00 95.88 184 VAL A N 1
ATOM 1381 C CA . VAL A 1 184 ? -6.419 8.154 6.611 1.00 95.88 184 VAL A CA 1
ATOM 1382 C C . VAL A 1 184 ? -7.166 7.047 7.345 1.00 95.88 184 VAL A C 1
ATOM 1384 O O . VAL A 1 184 ? -7.898 6.272 6.737 1.00 95.88 184 VAL A O 1
ATOM 1387 N N . MET A 1 185 ? -6.976 6.957 8.659 1.00 95.12 185 MET A N 1
ATOM 1388 C CA . MET A 1 185 ? -7.569 5.922 9.505 1.00 95.12 185 MET A CA 1
ATOM 1389 C C . MET A 1 185 ? -8.841 6.445 10.179 1.00 95.12 185 MET A C 1
ATOM 1391 O O . MET A 1 185 ? -8.807 7.383 10.969 1.00 95.12 185 MET A O 1
ATOM 1395 N N . ARG A 1 186 ? -9.994 5.837 9.898 1.00 93.62 186 ARG A N 1
ATOM 1396 C CA . ARG A 1 186 ? -11.290 6.196 10.501 1.00 93.62 186 ARG A CA 1
ATOM 1397 C C . ARG A 1 186 ? -11.520 5.407 11.789 1.00 93.62 186 ARG A C 1
ATOM 1399 O O . ARG A 1 186 ? -11.293 4.210 11.771 1.00 93.62 186 ARG A O 1
ATOM 1406 N N . PRO A 1 187 ? -12.065 5.949 12.889 1.00 92.38 187 PRO A N 1
ATOM 1407 C CA . PRO A 1 187 ? -12.588 7.304 13.030 1.00 92.38 187 PRO A CA 1
ATOM 1408 C C . PRO A 1 187 ? -11.597 8.332 13.601 1.00 92.38 187 PRO A C 1
ATOM 1410 O O . PRO A 1 187 ? -12.004 9.472 13.795 1.00 92.38 187 PRO A O 1
ATOM 1413 N N . SER A 1 188 ? -10.338 7.980 13.899 1.00 93.19 188 SER A N 1
ATOM 1414 C CA . SER A 1 188 ? -9.373 8.944 14.471 1.00 93.19 188 SER A CA 1
ATOM 1415 C C . SER A 1 188 ? -9.051 10.078 13.507 1.00 93.19 188 SER A C 1
ATOM 1417 O O . SER A 1 188 ? -8.661 11.158 13.941 1.00 93.19 188 SER A O 1
ATOM 1419 N N . MET A 1 189 ? -9.218 9.821 12.208 1.00 95.19 189 MET A N 1
ATOM 1420 C CA . MET A 1 189 ? -8.778 10.669 11.108 1.00 95.19 189 MET A CA 1
ATOM 1421 C C . MET A 1 189 ? -7.260 10.889 11.113 1.00 95.19 189 MET A C 1
ATOM 1423 O O . MET A 1 189 ? -6.770 11.834 10.497 1.00 95.19 189 MET A O 1
ATOM 1427 N N . ALA A 1 190 ? -6.510 10.015 11.793 1.00 94.56 190 ALA A N 1
ATOM 1428 C CA . ALA A 1 190 ? -5.059 10.042 11.778 1.00 94.56 190 ALA A CA 1
ATOM 1429 C C . ALA A 1 190 ? -4.550 9.661 10.381 1.00 94.56 190 ALA A C 1
ATOM 1431 O O . ALA A 1 190 ? -5.033 8.705 9.771 1.00 94.56 190 ALA A O 1
ATOM 1432 N N . GLY A 1 191 ? -3.589 10.431 9.872 1.00 94.38 191 GLY A N 1
ATOM 1433 C CA . GLY A 1 191 ? -2.976 10.222 8.564 1.00 94.38 191 GLY A CA 1
ATOM 1434 C C . GLY A 1 191 ? -1.623 9.528 8.679 1.00 94.38 191 GLY A C 1
ATOM 1435 O O . GLY A 1 191 ? -0.812 9.889 9.532 1.00 94.38 191 GLY A O 1
ATOM 1436 N N . LEU A 1 192 ? -1.372 8.563 7.798 1.00 95.44 192 LEU A N 1
ATOM 1437 C CA . LEU A 1 192 ? -0.087 7.900 7.608 1.00 95.44 192 LEU A CA 1
ATOM 1438 C C . LEU A 1 192 ? 0.366 8.049 6.155 1.00 95.44 192 LEU A C 1
ATOM 1440 O O . LEU A 1 192 ? -0.454 8.058 5.235 1.00 95.44 192 LEU A O 1
ATOM 1444 N N . VAL A 1 193 ? 1.679 8.097 5.948 1.00 94.00 193 VAL A N 1
ATOM 1445 C CA . VAL A 1 193 ? 2.285 8.067 4.612 1.00 94.00 193 VAL A CA 1
ATOM 1446 C C . VAL A 1 193 ? 2.870 6.688 4.329 1.00 94.00 193 VAL A C 1
ATOM 1448 O O . VAL A 1 193 ? 3.775 6.234 5.029 1.00 94.00 193 VAL A O 1
ATOM 1451 N N . VAL A 1 194 ? 2.402 6.060 3.250 1.00 96.25 194 VAL A N 1
ATOM 1452 C CA . VAL A 1 194 ? 2.913 4.797 2.711 1.00 96.25 194 VAL A CA 1
ATOM 1453 C C . VAL A 1 194 ? 3.764 5.102 1.472 1.00 96.25 194 VAL A C 1
ATOM 1455 O O . VAL A 1 194 ? 3.283 5.095 0.337 1.00 96.25 194 VAL A O 1
ATOM 1458 N N . ASP A 1 195 ? 5.051 5.386 1.695 1.00 94.75 195 ASP A N 1
ATOM 1459 C CA . ASP A 1 195 ? 6.036 5.663 0.638 1.00 94.75 195 ASP A CA 1
ATOM 1460 C C . ASP A 1 195 ? 7.046 4.508 0.500 1.00 94.75 195 ASP A C 1
ATOM 1462 O O . ASP A 1 195 ? 8.054 4.424 1.212 1.00 94.75 195 ASP A O 1
ATOM 1466 N N . LEU A 1 196 ? 6.780 3.610 -0.456 1.00 94.38 196 LEU A N 1
ATOM 1467 C CA . LEU A 1 196 ? 7.640 2.456 -0.744 1.00 94.38 196 LEU A CA 1
ATOM 1468 C C . LEU A 1 196 ? 9.011 2.873 -1.282 1.00 94.38 196 LEU A C 1
ATOM 1470 O O . LEU A 1 196 ? 10.003 2.196 -1.017 1.00 94.38 196 LEU A O 1
ATOM 1474 N N . TYR A 1 197 ? 9.087 3.986 -2.014 1.00 91.62 197 TYR A N 1
ATOM 1475 C CA . TYR A 1 197 ? 10.353 4.483 -2.539 1.00 91.62 197 TYR A CA 1
ATOM 1476 C C . TYR A 1 197 ? 11.259 4.933 -1.393 1.00 91.62 197 TYR A C 1
ATOM 1478 O O . TYR A 1 197 ? 12.436 4.573 -1.346 1.00 91.62 197 TYR A O 1
ATOM 1486 N N . ARG A 1 198 ? 10.718 5.665 -0.418 1.00 89.19 198 ARG A N 1
ATOM 1487 C CA . ARG A 1 198 ? 11.486 6.078 0.761 1.00 89.19 198 ARG A CA 1
ATOM 1488 C C . ARG A 1 198 ? 11.891 4.883 1.627 1.00 89.19 198 ARG A C 1
ATOM 1490 O O . ARG A 1 198 ? 13.046 4.819 2.053 1.00 89.19 198 ARG A O 1
ATOM 1497 N N . ALA A 1 199 ? 10.982 3.933 1.850 1.00 91.88 199 ALA A N 1
ATOM 1498 C CA . ALA A 1 199 ? 11.265 2.725 2.627 1.00 91.88 199 ALA A CA 1
ATOM 1499 C C . ALA A 1 199 ? 12.403 1.893 2.007 1.00 91.88 199 ALA A C 1
ATOM 1501 O O . ALA A 1 199 ? 13.390 1.588 2.682 1.00 91.88 199 ALA A O 1
ATOM 1502 N N . ASP A 1 200 ? 12.327 1.610 0.704 1.00 90.94 200 ASP A N 1
ATOM 1503 C CA . ASP A 1 200 ? 13.358 0.854 -0.013 1.00 90.94 200 ASP A CA 1
ATOM 1504 C C . ASP A 1 200 ? 14.700 1.608 -0.053 1.00 90.94 200 ASP A C 1
ATOM 1506 O O . ASP A 1 200 ? 15.768 1.008 0.102 1.00 90.94 200 ASP A O 1
ATOM 1510 N N . GLY A 1 201 ? 14.669 2.931 -0.256 1.00 88.44 201 GLY A N 1
ATOM 1511 C CA . GLY A 1 201 ? 15.863 3.777 -0.231 1.00 88.44 201 GLY A CA 1
ATOM 1512 C C . GLY A 1 201 ? 16.567 3.737 1.128 1.00 88.44 201 GLY A C 1
ATOM 1513 O O . GLY A 1 201 ? 17.790 3.578 1.194 1.00 88.44 201 GLY A O 1
ATOM 1514 N N . TYR A 1 202 ? 15.795 3.796 2.217 1.00 87.75 202 TYR A N 1
ATOM 1515 C CA . TYR A 1 202 ? 16.322 3.665 3.572 1.00 87.75 202 TYR A CA 1
ATOM 1516 C C . TYR A 1 202 ? 16.958 2.293 3.808 1.00 87.75 202 TYR A C 1
ATOM 1518 O O . TYR A 1 202 ? 18.085 2.234 4.305 1.00 87.75 202 TYR A O 1
ATOM 1526 N N . ALA A 1 203 ? 16.278 1.211 3.415 1.00 87.88 203 ALA A N 1
ATOM 1527 C CA . ALA A 1 203 ? 16.778 -0.156 3.555 1.00 87.88 203 ALA A CA 1
ATOM 1528 C C . ALA A 1 203 ? 18.103 -0.371 2.798 1.00 87.88 203 ALA A C 1
ATOM 1530 O O . ALA A 1 203 ? 19.032 -0.996 3.310 1.00 87.88 203 ALA A O 1
ATOM 1531 N N . LYS A 1 204 ? 18.238 0.218 1.600 1.00 85.69 204 LYS A N 1
ATOM 1532 C CA . LYS A 1 204 ? 19.492 0.185 0.825 1.00 85.69 204 LYS A CA 1
ATOM 1533 C C . LYS A 1 204 ? 20.627 0.952 1.511 1.00 85.69 204 LYS A C 1
ATOM 1535 O O . LYS A 1 204 ? 21.775 0.512 1.453 1.00 85.69 204 LYS A O 1
ATOM 1540 N N . ALA A 1 205 ? 20.327 2.083 2.150 1.00 85.19 205 ALA A N 1
ATOM 1541 C CA . ALA A 1 205 ? 21.323 2.897 2.848 1.00 85.19 205 ALA A CA 1
ATOM 1542 C C . ALA A 1 205 ? 21.750 2.303 4.206 1.00 85.19 205 ALA A C 1
ATOM 1544 O O . ALA A 1 205 ? 22.900 2.476 4.612 1.00 85.19 205 ALA A O 1
ATOM 1545 N N . HIS A 1 206 ? 20.860 1.572 4.885 1.00 87.75 206 HIS A N 1
ATOM 1546 C CA . HIS A 1 206 ? 21.067 1.063 6.242 1.00 87.75 206 HIS A CA 1
ATOM 1547 C C . HIS A 1 206 ? 20.986 -0.465 6.267 1.00 87.75 206 HIS A C 1
ATOM 1549 O O . HIS A 1 206 ? 19.925 -1.053 6.477 1.00 87.75 206 HIS A O 1
ATOM 1555 N N . LYS A 1 207 ? 22.134 -1.127 6.074 1.00 88.25 207 LYS A N 1
ATOM 1556 C CA . LYS A 1 207 ? 22.221 -2.596 6.098 1.00 88.25 207 LYS A CA 1
ATOM 1557 C C . LYS A 1 207 ? 21.599 -3.164 7.378 1.00 88.25 207 LYS A C 1
ATOM 1559 O O . LYS A 1 207 ? 21.982 -2.770 8.474 1.00 88.25 207 LYS A O 1
ATOM 1564 N N . GLY A 1 208 ? 20.694 -4.129 7.222 1.00 87.06 208 GLY A N 1
ATOM 1565 C CA . GLY A 1 208 ? 19.992 -4.775 8.336 1.00 87.06 208 GLY A CA 1
ATOM 1566 C C . GLY A 1 208 ? 18.672 -4.109 8.732 1.00 87.06 208 GLY A C 1
ATOM 1567 O O . GLY A 1 208 ? 17.990 -4.630 9.608 1.00 87.06 208 GLY A O 1
ATOM 1568 N N . HIS A 1 209 ? 18.284 -3.011 8.077 1.00 90.06 209 HIS A N 1
ATOM 1569 C CA . HIS A 1 209 ? 16.982 -2.377 8.263 1.00 90.06 209 HIS A CA 1
ATOM 1570 C C . HIS A 1 209 ? 16.082 -2.620 7.048 1.00 90.06 209 HIS A C 1
ATOM 1572 O O . HIS A 1 209 ? 16.532 -2.532 5.909 1.00 90.06 209 HIS A O 1
ATOM 1578 N N . ASP A 1 210 ? 14.801 -2.895 7.292 1.00 86.75 210 ASP A N 1
ATOM 1579 C CA . ASP A 1 210 ? 13.795 -3.133 6.247 1.00 86.75 210 ASP A CA 1
ATOM 1580 C C . ASP A 1 210 ? 13.086 -1.846 5.781 1.00 86.75 210 ASP A C 1
ATOM 1582 O O . ASP A 1 210 ? 12.340 -1.863 4.809 1.00 86.75 210 ASP A O 1
ATOM 1586 N N . GLY A 1 211 ? 13.313 -0.720 6.468 1.00 90.19 211 GLY A N 1
ATOM 1587 C CA . GLY A 1 211 ? 12.681 0.566 6.160 1.00 90.19 211 GLY A CA 1
ATOM 1588 C C . GLY A 1 211 ? 11.171 0.611 6.424 1.00 90.19 211 GLY A C 1
ATOM 1589 O O . GLY A 1 211 ? 10.555 1.647 6.192 1.00 90.19 211 GLY A O 1
ATOM 1590 N N . HIS A 1 212 ? 10.559 -0.459 6.946 1.00 92.19 212 HIS A N 1
ATOM 1591 C CA . HIS A 1 212 ? 9.100 -0.557 7.065 1.00 92.19 212 HIS A CA 1
ATOM 1592 C C . HIS A 1 212 ? 8.496 0.442 8.056 1.00 92.19 212 HIS A C 1
ATOM 1594 O O . HIS A 1 212 ? 7.354 0.851 7.880 1.00 92.19 212 HIS A O 1
ATOM 1600 N N . HIS A 1 213 ? 9.263 0.896 9.050 1.00 89.31 213 HIS A N 1
ATOM 1601 C CA . HIS A 1 213 ? 8.840 1.964 9.965 1.00 89.31 213 HIS A CA 1
ATOM 1602 C C . HIS A 1 213 ? 8.526 3.292 9.247 1.00 89.31 213 HIS A C 1
ATOM 1604 O O . HIS A 1 213 ? 7.818 4.132 9.795 1.00 89.31 213 HIS A O 1
ATOM 1610 N N . LEU A 1 214 ? 9.023 3.480 8.017 1.00 89.94 214 LEU A N 1
ATOM 1611 C CA . LEU A 1 214 ? 8.748 4.661 7.193 1.00 89.94 214 LEU A CA 1
ATOM 1612 C C . LEU A 1 214 ? 7.434 4.566 6.406 1.00 89.94 214 LEU A C 1
ATOM 1614 O O . LEU A 1 214 ? 7.009 5.561 5.830 1.00 89.94 214 LEU A O 1
ATOM 1618 N N . LEU A 1 215 ? 6.799 3.389 6.368 1.00 92.56 215 LEU A N 1
ATOM 1619 C CA . LEU A 1 215 ? 5.516 3.172 5.684 1.00 92.56 215 LEU A CA 1
ATOM 1620 C C . LEU A 1 215 ? 4.312 3.581 6.532 1.00 92.56 215 LEU A C 1
ATOM 1622 O O . LEU A 1 215 ? 3.181 3.531 6.064 1.00 92.56 215 LEU A O 1
ATOM 1626 N N . THR A 1 216 ? 4.542 3.904 7.798 1.00 92.50 216 THR A N 1
ATOM 1627 C CA . THR A 1 216 ? 3.499 4.265 8.758 1.00 92.50 216 THR A CA 1
ATOM 1628 C C . THR A 1 21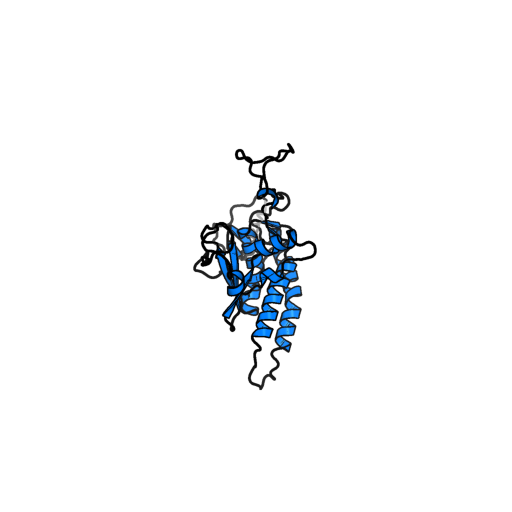6 ? 3.935 5.478 9.568 1.00 92.50 216 THR A C 1
ATOM 1630 O O . THR A 1 216 ? 3.614 5.594 10.747 1.00 92.50 216 THR A O 1
ATOM 1633 N N . THR A 1 217 ? 4.735 6.357 8.960 1.00 92.44 217 THR A N 1
ATOM 1634 C CA . THR A 1 217 ? 5.078 7.642 9.568 1.00 92.44 217 THR A CA 1
ATOM 1635 C C . THR A 1 217 ? 3.844 8.545 9.515 1.00 92.44 217 THR A C 1
ATOM 1637 O O . THR A 1 217 ? 3.231 8.631 8.442 1.00 92.44 217 THR A O 1
ATOM 1640 N N . PRO A 1 218 ? 3.473 9.209 10.625 1.00 92.81 218 PRO A N 1
ATOM 1641 C CA . PRO A 1 218 ? 2.425 10.220 10.623 1.00 92.81 218 PRO A CA 1
ATOM 1642 C C . PRO A 1 218 ? 2.648 11.259 9.524 1.00 92.81 218 PRO A C 1
ATOM 1644 O O . PRO A 1 218 ? 3.781 11.654 9.245 1.00 92.81 218 PRO A O 1
ATOM 1647 N N . THR A 1 219 ? 1.575 11.679 8.861 1.00 86.12 219 THR A N 1
ATOM 1648 C CA . THR A 1 219 ? 1.652 12.599 7.716 1.00 86.12 219 THR A CA 1
ATOM 1649 C C . THR A 1 219 ? 2.343 13.920 8.067 1.00 86.12 219 THR A C 1
ATOM 1651 O O . THR A 1 219 ? 3.162 14.420 7.299 1.00 86.12 219 THR A O 1
ATOM 1654 N N . ASP A 1 220 ? 2.050 14.474 9.240 1.00 84.00 220 ASP A N 1
ATOM 1655 C CA . ASP A 1 220 ? 2.663 15.696 9.756 1.00 84.00 220 ASP A CA 1
ATOM 1656 C C . ASP A 1 220 ? 4.166 15.530 10.005 1.00 84.00 220 ASP A C 1
ATOM 1658 O O . ASP A 1 220 ? 4.949 16.376 9.576 1.00 84.00 220 ASP A O 1
ATOM 1662 N N . GLU A 1 221 ? 4.582 14.415 10.609 1.00 87.62 221 GLU A N 1
ATOM 1663 C CA . GLU A 1 221 ? 5.997 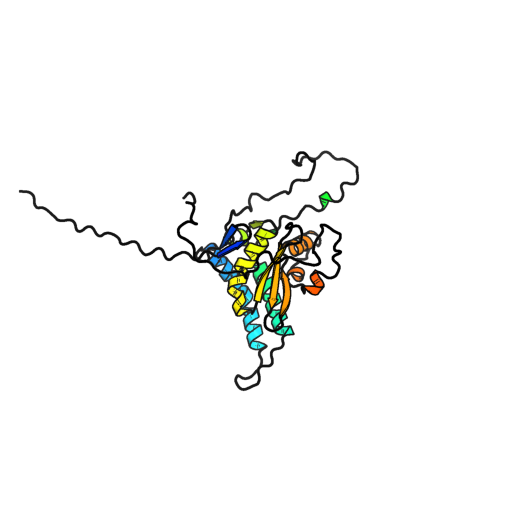14.084 10.798 1.00 87.62 221 GLU A CA 1
ATOM 1664 C C . GLU A 1 221 ? 6.715 13.834 9.469 1.00 87.62 221 GLU A C 1
ATOM 1666 O O . GLU A 1 221 ? 7.863 14.240 9.290 1.00 87.62 221 GLU A O 1
ATOM 1671 N N . HIS A 1 222 ? 6.045 13.189 8.511 1.00 82.12 222 HIS A N 1
ATOM 1672 C CA . HIS A 1 222 ? 6.636 12.865 7.218 1.00 82.12 222 HIS A CA 1
ATOM 1673 C C . HIS A 1 222 ? 7.011 14.127 6.428 1.00 82.12 222 HIS A C 1
ATOM 1675 O O . HIS A 1 222 ? 8.041 14.125 5.747 1.00 82.12 222 HIS A O 1
ATOM 1681 N N . TYR A 1 223 ? 6.205 15.190 6.538 1.00 72.12 223 TYR A N 1
ATOM 1682 C CA . TYR A 1 223 ? 6.448 16.485 5.891 1.00 72.12 223 TYR A CA 1
ATOM 1683 C C . TYR A 1 223 ? 7.172 17.505 6.781 1.00 72.12 223 TYR A C 1
ATOM 1685 O O . TYR A 1 223 ? 7.596 18.555 6.285 1.00 72.12 223 TYR A O 1
ATOM 1693 N N . ALA A 1 224 ? 7.342 17.228 8.076 1.00 70.25 224 ALA A N 1
ATOM 1694 C CA . ALA A 1 224 ? 8.054 18.111 8.989 1.00 70.25 224 ALA A CA 1
ATOM 1695 C C . ALA A 1 224 ? 9.543 18.185 8.609 1.00 70.25 224 ALA A C 1
ATOM 1697 O O . ALA A 1 224 ? 10.317 17.259 8.836 1.00 70.25 224 ALA A O 1
ATOM 1698 N N . GLY A 1 225 ? 9.954 19.319 8.037 1.00 62.16 225 GLY A N 1
ATOM 1699 C CA . GLY A 1 225 ? 11.351 19.596 7.688 1.00 62.16 225 GLY A CA 1
ATOM 1700 C C . GLY A 1 225 ? 11.651 19.640 6.193 1.00 62.16 225 GLY A C 1
ATOM 1701 O O . GLY A 1 225 ? 12.798 19.893 5.830 1.00 62.16 225 GLY A O 1
ATOM 1702 N N . ALA A 1 226 ? 10.652 19.457 5.330 1.00 59.53 226 ALA A N 1
ATOM 1703 C CA . ALA A 1 226 ? 10.834 19.720 3.914 1.00 59.53 226 ALA A CA 1
ATOM 1704 C C . ALA A 1 226 ? 10.803 21.223 3.624 1.00 59.53 226 ALA A C 1
ATOM 1706 O O . ALA A 1 226 ? 9.814 21.910 3.895 1.00 59.53 226 ALA A O 1
ATOM 1707 N N . ASP A 1 227 ? 11.890 21.751 3.071 1.00 52.75 227 ASP A N 1
ATOM 1708 C CA . ASP A 1 227 ? 11.903 23.111 2.566 1.00 52.75 227 ASP A CA 1
ATOM 1709 C C . ASP A 1 227 ? 11.183 23.168 1.209 1.00 52.75 227 ASP A C 1
ATOM 1711 O O . ASP A 1 227 ? 11.285 22.279 0.371 1.00 52.75 227 ASP A O 1
ATOM 1715 N N . ALA A 1 228 ? 10.417 24.232 0.958 1.00 50.12 228 ALA A N 1
ATOM 1716 C CA . ALA A 1 228 ? 9.727 24.410 -0.327 1.00 50.12 228 ALA A CA 1
ATOM 1717 C C . ALA A 1 228 ? 10.698 24.628 -1.512 1.00 50.12 228 ALA A C 1
ATOM 1719 O O . ALA A 1 228 ? 10.253 24.876 -2.633 1.00 50.12 228 ALA A O 1
ATOM 1720 N N . SER A 1 229 ? 12.007 24.649 -1.243 1.00 41.06 229 SER A N 1
ATOM 1721 C CA . SER A 1 229 ? 13.067 25.108 -2.139 1.00 41.06 229 SER A CA 1
ATOM 1722 C C . SER A 1 229 ? 13.829 24.000 -2.845 1.00 41.06 229 SER A C 1
ATOM 1724 O O . SER A 1 229 ? 14.516 24.302 -3.822 1.00 41.06 229 SER A O 1
ATOM 1726 N N . SER A 1 230 ? 13.733 22.750 -2.400 1.00 44.28 230 SER A N 1
ATOM 1727 C CA . SER A 1 230 ? 14.380 21.653 -3.103 1.00 44.28 230 SER A CA 1
ATOM 1728 C C . SER A 1 230 ? 13.396 20.985 -4.064 1.00 44.28 230 SER A C 1
ATOM 1730 O O . SER A 1 230 ? 12.235 20.737 -3.756 1.00 44.28 230 SER A O 1
ATOM 1732 N N . SER A 1 231 ? 13.878 20.637 -5.257 1.00 47.34 231 SER A N 1
ATOM 1733 C CA . SER A 1 231 ? 13.252 19.616 -6.110 1.00 47.34 231 SER A CA 1
ATOM 1734 C C . SER A 1 231 ? 13.274 18.224 -5.461 1.00 47.34 231 SER A C 1
ATOM 1736 O O . SER A 1 231 ? 13.020 17.226 -6.135 1.00 47.34 231 SER A O 1
ATOM 1738 N N . ASP A 1 232 ? 13.676 18.165 -4.193 1.00 48.31 232 ASP A N 1
ATOM 1739 C CA . ASP A 1 232 ? 13.904 16.976 -3.422 1.00 48.31 232 ASP A CA 1
ATOM 1740 C C . ASP A 1 232 ? 12.755 16.818 -2.430 1.00 48.31 232 ASP A C 1
ATOM 1742 O O . ASP A 1 232 ? 12.140 17.748 -1.917 1.00 48.31 232 ASP A O 1
ATOM 1746 N N . TYR A 1 233 ? 12.415 15.561 -2.270 1.00 54.12 233 TYR A N 1
ATOM 1747 C CA . TYR A 1 233 ? 11.287 15.057 -1.527 1.00 54.12 233 TYR A CA 1
ATOM 1748 C C . TYR A 1 233 ? 11.281 15.441 -0.043 1.00 54.12 233 TYR A C 1
ATOM 1750 O O . TYR A 1 233 ? 12.360 15.482 0.551 1.00 54.12 233 TYR A O 1
ATOM 1758 N N . PRO A 1 234 ? 10.107 15.492 0.623 1.00 53.91 234 PRO A N 1
ATOM 1759 C CA . PRO A 1 234 ? 8.724 15.576 0.114 1.00 53.91 234 PRO A CA 1
ATOM 1760 C C . PRO A 1 234 ? 8.188 17.025 0.064 1.00 53.91 234 PRO A C 1
ATOM 1762 O O . PRO A 1 234 ? 8.556 17.842 0.884 1.00 53.91 234 PRO A O 1
ATOM 1765 N N . CYS A 1 235 ? 7.277 17.395 -0.844 1.00 56.47 235 CYS A N 1
ATOM 1766 C CA . CYS A 1 235 ? 6.797 18.789 -0.916 1.00 56.47 235 CYS A CA 1
ATOM 1767 C C . CYS A 1 235 ? 5.846 19.180 0.242 1.00 56.47 235 CYS A C 1
ATOM 1769 O O . CYS A 1 235 ? 5.006 18.386 0.653 1.00 56.47 235 CYS A O 1
ATOM 1771 N N . LEU A 1 236 ? 5.870 20.450 0.676 1.00 58.59 236 LEU A N 1
ATOM 1772 C CA 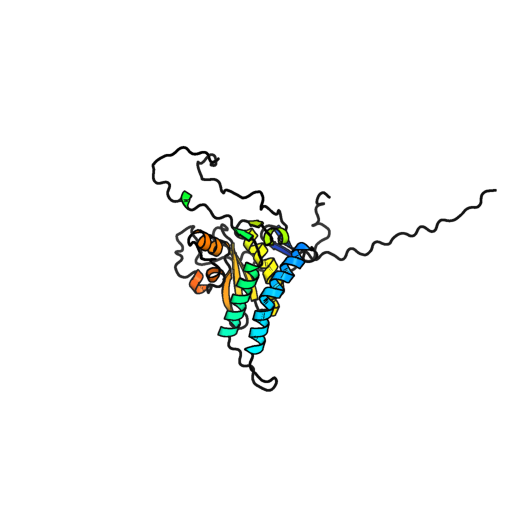. LEU A 1 236 ? 4.984 20.994 1.731 1.00 58.59 236 LEU A CA 1
ATOM 1773 C C . LEU A 1 236 ? 3.473 20.937 1.420 1.00 58.59 236 LEU A C 1
ATOM 1775 O O . LEU A 1 236 ? 2.653 21.163 2.309 1.00 58.59 236 LEU A O 1
ATOM 1779 N N . LYS A 1 237 ? 3.087 20.725 0.158 1.00 64.56 237 LYS A N 1
ATOM 1780 C CA . LYS A 1 237 ? 1.687 20.684 -0.294 1.00 64.56 237 LYS A CA 1
ATOM 1781 C C . LYS A 1 237 ? 1.507 19.583 -1.339 1.00 64.56 237 LYS A C 1
ATOM 1783 O O . LYS A 1 237 ? 1.443 19.899 -2.530 1.00 64.56 237 LYS A O 1
ATOM 1788 N N . PRO A 1 238 ? 1.464 18.311 -0.922 1.00 67.19 238 PRO A N 1
ATOM 1789 C CA . PRO A 1 238 ? 1.291 17.219 -1.862 1.00 67.19 238 PRO A CA 1
ATOM 1790 C C . PRO A 1 238 ? -0.044 17.331 -2.582 1.00 67.19 238 PRO A C 1
ATOM 1792 O O . PRO A 1 238 ? -1.070 17.677 -1.985 1.00 67.19 238 PRO A O 1
ATOM 1795 N N . ARG A 1 239 ? -0.027 17.075 -3.891 1.00 77.25 239 ARG A N 1
ATOM 1796 C CA . ARG A 1 239 ? -1.240 17.164 -4.702 1.00 77.25 239 ARG A CA 1
ATOM 1797 C C . ARG A 1 239 ? -1.955 15.817 -4.676 1.00 77.25 239 ARG A C 1
ATOM 1799 O O . ARG A 1 239 ? -1.298 14.790 -4.841 1.00 77.25 239 ARG A O 1
ATOM 1806 N N . PRO A 1 240 ? -3.280 15.783 -4.458 1.00 78.38 240 PRO A N 1
ATOM 1807 C CA . PRO A 1 240 ? -4.047 14.583 -4.751 1.00 78.38 240 PRO A CA 1
ATOM 1808 C C . PRO A 1 240 ? -3.987 14.323 -6.261 1.00 78.38 240 PRO A C 1
ATOM 1810 O O . PRO A 1 240 ? -4.336 15.209 -7.041 1.00 78.38 240 PRO A O 1
ATOM 1813 N N . LEU A 1 241 ? -3.534 13.131 -6.659 1.00 71.25 241 LEU A N 1
ATOM 1814 C CA . LEU A 1 241 ? -3.373 12.775 -8.076 1.00 71.25 241 LEU A CA 1
ATOM 1815 C C . LEU A 1 241 ? -4.734 12.695 -8.791 1.00 71.25 241 LEU A C 1
ATOM 1817 O O . LEU A 1 241 ? -4.889 13.109 -9.937 1.00 71.25 241 LEU A O 1
ATOM 1821 N N . SER A 1 242 ? -5.756 12.249 -8.063 1.00 62.78 242 SER A N 1
ATOM 1822 C CA . SER A 1 242 ? -7.145 12.278 -8.490 1.00 62.78 242 SER A CA 1
ATOM 1823 C C . SER A 1 242 ? -8.014 12.854 -7.369 1.00 62.78 242 SER A C 1
ATOM 1825 O O . SER A 1 242 ? -7.828 12.585 -6.182 1.00 62.78 242 SER A O 1
ATOM 1827 N N . GLY A 1 243 ? -8.991 13.690 -7.729 1.00 56.94 243 GLY A N 1
ATOM 1828 C CA . GLY A 1 243 ? -10.004 14.178 -6.782 1.00 56.94 243 GLY A CA 1
ATOM 1829 C C . GLY A 1 243 ? -11.009 13.097 -6.363 1.00 56.94 243 GLY A C 1
ATOM 1830 O O . GLY A 1 243 ? -12.009 13.416 -5.724 1.00 56.94 243 GLY A O 1
ATOM 1831 N N . LYS A 1 244 ? -10.787 11.842 -6.770 1.00 52.25 244 LYS A N 1
ATOM 1832 C CA . LYS A 1 244 ? -11.664 10.700 -6.532 1.00 52.25 244 LYS A CA 1
ATOM 1833 C C . LYS A 1 244 ? -10.900 9.663 -5.698 1.00 52.25 244 LYS A C 1
ATOM 1835 O O . LYS A 1 244 ? -9.728 9.433 -5.980 1.00 52.25 244 LYS A O 1
ATOM 1840 N N . PRO A 1 245 ? -11.525 9.044 -4.684 1.00 60.41 245 PRO A N 1
ATOM 1841 C CA . PRO A 1 245 ? -10.943 7.878 -4.024 1.00 60.41 245 PRO A CA 1
ATOM 1842 C C . PRO A 1 245 ? -10.717 6.754 -5.045 1.00 60.41 245 PRO A C 1
ATOM 1844 O O . PRO A 1 245 ? -11.316 6.767 -6.118 1.00 60.41 245 PRO A O 1
ATOM 1847 N N . VAL A 1 246 ? -9.869 5.780 -4.720 1.00 65.25 246 VAL A N 1
ATOM 1848 C CA . VAL A 1 246 ? -9.692 4.571 -5.542 1.00 65.25 246 VAL A CA 1
ATOM 1849 C C . VAL A 1 246 ? -11.060 3.891 -5.702 1.00 65.25 246 VAL A C 1
ATOM 1851 O O . VAL A 1 246 ? -11.681 3.533 -4.701 1.00 65.25 246 VAL A O 1
ATOM 1854 N N . VAL A 1 247 ? -11.559 3.746 -6.933 1.00 63.25 247 VAL A N 1
ATOM 1855 C CA . VAL A 1 247 ? -12.865 3.120 -7.216 1.00 63.25 247 VAL A CA 1
ATOM 1856 C C . VAL A 1 247 ? -12.668 1.928 -8.146 1.00 63.25 247 VAL A C 1
ATOM 1858 O O . VAL A 1 247 ? -11.927 2.024 -9.120 1.00 63.25 247 VAL A O 1
ATOM 1861 N N . LEU A 1 248 ? -13.360 0.821 -7.867 1.00 60.06 248 LEU A N 1
ATOM 1862 C CA . LEU A 1 248 ? -13.536 -0.268 -8.826 1.00 60.06 248 LEU A CA 1
ATOM 1863 C C . LEU A 1 248 ? -14.429 0.213 -9.978 1.00 60.06 248 LEU A C 1
ATOM 1865 O O . LEU A 1 248 ? -15.577 0.596 -9.753 1.00 60.06 248 LEU A O 1
ATOM 1869 N N . SER A 1 249 ? -13.919 0.190 -11.205 1.00 56.53 249 SER A N 1
ATOM 1870 C CA . SER A 1 249 ? -14.726 0.342 -12.417 1.00 56.53 249 SER A CA 1
ATOM 1871 C C . SER A 1 249 ? -14.994 -1.031 -13.029 1.00 56.53 249 SER A C 1
ATOM 1873 O O . SER A 1 249 ? -14.085 -1.855 -13.101 1.00 56.53 249 SER A O 1
ATOM 1875 N N . ALA A 1 250 ? -16.230 -1.276 -13.471 1.00 52.53 250 ALA A N 1
ATOM 1876 C CA . ALA A 1 250 ? -16.527 -2.423 -14.327 1.00 52.53 250 ALA A CA 1
ATOM 1877 C C . ALA A 1 250 ? -15.787 -2.264 -15.667 1.00 52.53 250 ALA A C 1
ATOM 1879 O O . ALA A 1 250 ? -15.616 -1.139 -16.139 1.00 52.53 250 ALA A O 1
ATOM 1880 N N . LEU A 1 251 ? -15.332 -3.376 -16.248 1.00 49.91 251 LEU A N 1
ATOM 1881 C CA . LEU A 1 251 ? -14.676 -3.393 -17.557 1.00 49.91 251 LEU A CA 1
ATOM 1882 C C . LEU A 1 251 ? -15.693 -2.996 -18.634 1.00 49.91 251 LEU A C 1
ATOM 1884 O O . LEU A 1 251 ? -16.733 -3.639 -18.757 1.00 49.91 251 LEU A O 1
ATOM 1888 N N . GLU A 1 252 ? -15.400 -1.957 -19.416 1.00 56.31 252 GLU A N 1
ATOM 1889 C CA . GLU A 1 252 ? -16.151 -1.696 -20.644 1.00 56.31 252 GLU A CA 1
ATOM 1890 C C . GLU A 1 252 ? -15.639 -2.651 -21.741 1.00 56.31 252 GLU A C 1
ATOM 1892 O O . GLU A 1 252 ? -14.438 -2.908 -21.841 1.00 56.31 252 GLU A O 1
ATOM 1897 N N . ASP A 1 253 ? -16.538 -3.178 -22.584 1.00 50.53 253 ASP A N 1
ATOM 1898 C CA . ASP A 1 253 ? -16.247 -4.183 -23.632 1.00 50.53 253 ASP A CA 1
ATOM 1899 C C . ASP A 1 253 ? -15.138 -3.776 -24.640 1.00 50.53 253 ASP A C 1
ATOM 1901 O O . ASP A 1 253 ? -14.727 -4.583 -25.473 1.00 50.53 253 ASP A O 1
ATOM 1905 N N . GLY A 1 254 ? -14.645 -2.533 -24.593 1.00 55.16 254 GLY A N 1
ATOM 1906 C CA . GLY A 1 254 ? -13.597 -2.000 -25.469 1.00 55.16 254 GLY A CA 1
ATOM 1907 C C . GLY A 1 254 ? -12.163 -2.051 -24.924 1.00 55.16 254 GLY A C 1
ATOM 1908 O O . GLY A 1 254 ? -11.241 -1.791 -25.692 1.00 55.16 254 GLY A O 1
ATOM 1909 N N . ASP A 1 255 ? -11.951 -2.383 -23.645 1.00 52.28 255 ASP A N 1
ATOM 1910 C CA . ASP A 1 255 ? -10.636 -2.238 -22.984 1.00 52.28 255 ASP A CA 1
ATOM 1911 C C . ASP A 1 255 ? -9.738 -3.491 -23.049 1.00 52.28 255 ASP A C 1
ATOM 1913 O O . ASP A 1 255 ? -8.595 -3.487 -22.571 1.00 52.28 255 ASP A O 1
ATOM 1917 N N . VAL A 1 256 ? -10.231 -4.580 -23.643 1.00 50.16 256 VAL A N 1
ATOM 1918 C CA . VAL A 1 256 ? -9.451 -5.802 -23.876 1.00 50.16 256 VAL A CA 1
ATOM 1919 C C . VAL A 1 256 ? -8.829 -5.725 -25.269 1.00 50.16 256 VAL A C 1
ATOM 1921 O O . VAL A 1 256 ? -9.358 -6.279 -26.228 1.00 50.16 256 VAL A O 1
ATOM 1924 N N . GLU A 1 257 ? -7.695 -5.033 -25.402 1.00 50.22 257 GLU A N 1
ATOM 1925 C CA . GLU A 1 257 ? -6.836 -5.268 -26.566 1.00 50.22 257 GLU A CA 1
ATOM 1926 C C . GLU A 1 257 ? -6.324 -6.714 -26.500 1.00 50.22 257 GLU A C 1
ATOM 1928 O O . GLU A 1 257 ? -5.789 -7.145 -25.474 1.00 50.22 257 GLU A O 1
ATOM 1933 N N . ASP A 1 258 ? -6.541 -7.469 -27.581 1.00 43.41 258 ASP A N 1
ATOM 1934 C CA . ASP A 1 258 ? -6.169 -8.877 -27.729 1.00 43.41 258 ASP A CA 1
ATOM 1935 C C . ASP A 1 258 ? -4.703 -9.107 -27.326 1.00 43.41 258 ASP A C 1
ATOM 1937 O O . ASP A 1 258 ? -3.767 -8.861 -28.092 1.00 43.41 258 ASP A O 1
ATOM 1941 N N . ALA A 1 259 ? -4.488 -9.610 -26.109 1.00 36.59 259 ALA A N 1
ATOM 1942 C CA . ALA A 1 259 ? -3.185 -10.110 -25.710 1.00 36.59 259 ALA A CA 1
ATOM 1943 C C . ALA A 1 259 ? -2.857 -11.335 -26.585 1.00 36.59 259 ALA A C 1
ATOM 1945 O O . ALA A 1 259 ? -3.693 -12.240 -26.691 1.00 36.59 259 ALA A O 1
ATOM 1946 N N . PRO A 1 260 ? -1.670 -11.402 -27.217 1.00 38.44 260 PRO A N 1
ATOM 1947 C CA . PRO A 1 260 ? -1.293 -12.565 -28.006 1.00 38.44 260 PRO A CA 1
ATOM 1948 C C . PRO A 1 260 ? -1.280 -13.813 -27.114 1.00 38.44 260 PRO A C 1
ATOM 1950 O O . PRO A 1 260 ? -0.683 -13.805 -26.035 1.00 38.44 260 PRO A O 1
ATOM 1953 N N . ALA A 1 261 ? -1.992 -14.842 -27.579 1.00 37.19 261 ALA A N 1
ATOM 1954 C CA . ALA A 1 261 ? -2.149 -16.143 -26.930 1.00 37.19 261 ALA A CA 1
ATOM 1955 C C . ALA A 1 261 ? -0.828 -16.910 -26.765 1.00 37.19 261 ALA A C 1
ATOM 1957 O O . ALA A 1 261 ? 0.056 -16.779 -27.645 1.00 37.19 261 ALA A O 1
#

pLDDT: mean 77.57, std 19.93, range [36.59, 98.56]

Sequence (261 aa):
GAGAGAGVGRSSKGMGQSEREVLHLEDGIKLDYSSPLARAKMLQCALAVGPLLESLINTLDGTLDGPLRLDMTGLDSVRASAIIAIRRCLDITTFQRSSSSQRSTAQGREGAGHGDERGRPGRDRDRSRYCGDDAARFATYGEGHCHTVTSVMTGFLYPFSELLGLDLQYREDTGGHHQWLDVVMRPSMAGLVVDLYRADGYAKAHKGHDGHHLLTTPTDEHYAGADASSSDYPCLKPRPLSGKPVVLSALEDGDVEDAPA

Radius of gyration: 23.83 Å; chains: 1; bounding box: 72×70×79 Å

Secondary structure (DSSP, 8-state):
-------------PPP-----EEE-GGG-EEETTSHHHHHHHHHHHHHHHHHHHHHHHHS---TTS-----HHHHHHHHHHHHHHHHHH--EEE-PPPGGGG---S----------TT-PPP----GGG--TTBHHHHHHHEEE-HHHHHHHHHHHHHHHHHHHTEEEEEEE-TTSS-EEEEEEETTTTEEEEE-HHHHHHHHHHSTT---GGGGGEEHHHHHTT--TT-SSSPPSSPEES-SS---PPPPPTT-------

Organism: NCBI:txid236787